Protein AF-A0A3M1YIK6-F1 (afdb_monomer)

Foldseek 3Di:
DDFPQPLEDDDDWDDDDDADPVWGKTFFDQCIADPVRFTQWAAWWADPPQRQIGGYHSGGDPDSPIGDQATAGDIWGADPVQRKIKGHHPVCVVPVLAATWMWMARRPQRKIKIFHWGDPVACQFQKDKTWTGIWIARSVVRWIKTKIWIAIADDDDLVLLVVVLVVLVVLCVDPVQDFAFADCPDSRLLNRCCNQPNDVVSVQQSVCCVVPVGGPDDDPSCQGQWTWSTWMWIQDSVQSKIKTDDWIQTQDGRRRGRRGTWDWMWIFGDDPQHIKIWIWTDSDPQWIKIWIGGQQEIEIDISDVVSQVCQVPQDPVSQWDDDDPPGGTHGYHYDDVVVVVVVVVVVVVVD

Secondary structure (DSSP, 8-state):
---S-TTS------------SSS--EEE-TT-B-TT-PBEEEEEEE-TTT--EEEEEEEE-SSTT--EEEE--EEEEEETTTTEEEEE-HHHHH-TTS-S-EEEEETTTTEEEEEEEE------TT-EEEEEEEEEEETTTTEEEEEEEEEEE----HHHHHHHHHHHHHHTTSTTSPPPBP-TT-HHHHHHHHHHH-HHHHHHHHHHHHHHSS-SS--TTT-SSEEEEEEEEEEETTTTEEEEEEEEEEEEETTEEEEEEEEEEEEEE--TT--EEEEEEESSSS-EEEEEEETTEEEEEES-HHHHHHHHHS-TTTTEE---TTSPPEEEEE--HHHHHHHHHHHHTT-

Solvent-accessible surface area (backbone atoms only — not comparable to full-atom values): 18948 Å² total; per-residue (Å²): 108,93,75,80,42,81,82,46,65,76,38,85,83,88,79,89,78,86,70,49,89,91,61,61,55,45,74,37,60,91,82,42,52,44,96,90,64,32,45,34,38,26,30,37,32,31,40,78,86,79,62,46,74,48,63,32,69,53,9,66,52,96,48,80,80,37,44,61,30,30,66,29,49,38,29,37,36,72,41,78,90,72,46,25,42,36,28,16,42,69,68,32,70,78,38,74,87,49,70,62,37,34,23,34,43,32,52,86,78,36,35,37,43,32,36,28,64,44,41,90,75,66,67,51,77,72,44,45,76,48,35,18,22,40,39,38,37,38,56,89,76,75,42,45,44,33,41,28,13,38,37,43,33,58,88,71,63,63,67,61,53,42,49,52,42,50,51,51,59,57,41,54,73,41,86,91,58,56,62,53,70,48,72,72,86,39,66,40,31,50,44,19,38,23,72,66,65,33,60,75,53,32,57,54,41,53,51,29,32,77,75,68,75,42,66,90,68,78,54,75,81,55,50,28,57,34,24,29,49,36,41,34,32,33,65,38,76,93,73,37,23,41,36,47,50,71,55,35,19,40,31,24,30,34,86,41,74,59,40,26,42,30,47,46,45,42,34,46,35,61,42,98,89,51,20,34,42,39,41,35,42,33,79,50,101,76,41,39,42,35,40,39,35,44,85,38,38,37,27,36,43,46,66,44,63,68,55,43,45,54,51,74,67,51,51,76,74,77,33,38,57,93,63,66,91,93,54,69,58,38,36,50,45,71,51,54,72,67,60,52,51,55,54,55,52,64,52,62,81,74,114

Radius of gyration: 21.75 Å; Cα contacts (8 Å, |Δi|>4): 788; chains: 1; bounding box: 56×43×64 Å

Sequence (351 aa):
IAHECDYVPKNWFSFKAEIDPEEIYIPIDSSLHTPDGYPLTAGMQMSIDSLQMYSTFISKNIRKTDPKIINANGFLYYDKKEKTYKISNLQKLTEITLPGNYVSLNTSNCSMFNEGKIEFGADLGQVKVIAAGDAYHYLQNDSNYFDLTMIIDFFFIEKALTDIAKYIEELEKDENTQLQPLNFDRKVYQIGLQEFVGKENTDKLISNLNLYGEFKKMPEELNKAFFLGDVKMRWDAKRQSFVSEGKIGLGNIYKKQVNKYIDGKIEIHKKRSGDILNIYLEIDQNTWYFFNYQRGIMQAISSVEDFNTAIKETKSDKRKLKVPRGQTPYQFMLSTSRKMKTFLRSFEDLE

pLDDT: mean 94.09, std 5.26, range [53.84, 98.88]

Nearest PDB structures (foldseek):
  6rtq-assembly1_A  TM=2.342E-01  e=9.592E+00  Hoeflea phototrophica DFL-43
  4z27-assembly1_B  TM=2.408E-01  e=9.081E+00  Hoeflea phototrophica DFL-43

Mean predicted aligned error: 4.39 Å

Structure (mmCIF, N/CA/C/O backbone):
data_AF-A0A3M1YIK6-F1
#
_entry.id   AF-A0A3M1YIK6-F1
#
loop_
_atom_site.group_PDB
_atom_site.id
_atom_site.type_symbol
_atom_site.label_atom_id
_atom_site.label_alt_id
_atom_site.label_comp_id
_atom_site.label_asym_id
_atom_site.label_entity_id
_atom_site.label_seq_id
_atom_site.pdbx_PDB_ins_code
_atom_site.Cartn_x
_atom_site.Cartn_y
_atom_site.Cartn_z
_atom_site.occupancy
_atom_site.B_iso_or_equiv
_atom_site.auth_seq_id
_atom_site.auth_comp_id
_atom_site.auth_asym_id
_atom_site.auth_atom_id
_atom_site.pdbx_PDB_model_num
ATOM 1 N N . ILE A 1 1 ? 12.945 -3.228 -28.260 1.00 73.12 1 ILE A N 1
ATOM 2 C CA . ILE A 1 1 ? 13.960 -4.134 -27.657 1.00 73.12 1 ILE A CA 1
ATOM 3 C C . ILE A 1 1 ? 13.713 -5.537 -28.195 1.00 73.12 1 ILE A C 1
ATOM 5 O O . ILE A 1 1 ? 12.551 -5.911 -28.309 1.00 73.12 1 ILE A O 1
ATOM 9 N N . ALA A 1 2 ? 14.756 -6.286 -28.556 1.00 75.00 2 ALA A N 1
ATOM 10 C CA . ALA A 1 2 ? 14.622 -7.695 -28.925 1.00 75.00 2 ALA A CA 1
ATOM 11 C C . ALA A 1 2 ? 14.921 -8.568 -27.695 1.00 75.00 2 ALA A C 1
ATOM 13 O O . ALA A 1 2 ? 16.016 -8.499 -27.153 1.00 75.00 2 ALA A O 1
ATOM 14 N N . HIS A 1 3 ? 13.942 -9.351 -27.247 1.00 79.94 3 HIS A N 1
ATOM 15 C CA . HIS A 1 3 ? 14.074 -10.322 -26.155 1.00 79.94 3 HIS A CA 1
ATOM 16 C C . HIS A 1 3 ? 13.290 -11.595 -26.493 1.00 79.94 3 HIS A C 1
ATOM 18 O O . HIS A 1 3 ? 12.405 -11.565 -27.352 1.00 79.94 3 HIS A O 1
ATOM 24 N N . GLU A 1 4 ? 13.580 -12.695 -25.802 1.00 81.38 4 GLU A N 1
ATOM 25 C CA . GLU A 1 4 ? 12.964 -14.013 -26.044 1.00 81.38 4 GLU A CA 1
ATOM 26 C C . GLU A 1 4 ? 11.652 -14.231 -25.271 1.00 81.38 4 GLU A C 1
ATOM 28 O O . GLU A 1 4 ? 10.955 -15.210 -25.491 1.00 81.38 4 GLU A O 1
ATOM 33 N N . CYS A 1 5 ? 11.261 -13.296 -24.399 1.00 82.06 5 CYS A N 1
ATOM 34 C CA . CYS A 1 5 ? 9.987 -13.393 -23.685 1.00 82.06 5 CYS A CA 1
ATOM 35 C C . CYS A 1 5 ? 8.783 -13.073 -24.575 1.00 82.06 5 CYS A C 1
ATOM 37 O O . CYS A 1 5 ? 8.511 -11.906 -24.845 1.00 82.06 5 CYS A O 1
ATOM 39 N N . ASP A 1 6 ? 8.038 -14.097 -24.987 1.00 83.25 6 ASP A N 1
ATOM 40 C CA . ASP A 1 6 ? 6.871 -13.953 -25.871 1.00 83.25 6 ASP A CA 1
ATOM 41 C C . ASP A 1 6 ? 5.642 -13.326 -25.191 1.00 83.25 6 ASP A C 1
ATOM 43 O O . ASP A 1 6 ? 4.758 -12.797 -25.862 1.00 83.25 6 ASP A O 1
ATOM 47 N N . TYR A 1 7 ? 5.611 -13.319 -23.857 1.00 83.31 7 TYR A N 1
ATOM 48 C CA . TYR A 1 7 ? 4.512 -12.759 -23.063 1.00 83.31 7 TYR A CA 1
ATOM 49 C C . TYR A 1 7 ? 4.530 -11.226 -22.956 1.00 83.31 7 TYR A C 1
ATOM 51 O O . TYR A 1 7 ? 3.529 -10.635 -22.557 1.00 83.31 7 TYR A O 1
ATOM 59 N N . VAL A 1 8 ? 5.643 -10.566 -23.305 1.00 81.69 8 VAL A N 1
ATOM 60 C CA . VAL A 1 8 ? 5.721 -9.097 -23.342 1.00 81.69 8 VAL A CA 1
ATOM 61 C C . VAL A 1 8 ? 5.685 -8.638 -24.800 1.00 81.69 8 VAL A C 1
ATOM 63 O O . VAL A 1 8 ? 6.582 -8.996 -25.571 1.00 81.69 8 VAL A O 1
ATOM 66 N N . PRO A 1 9 ? 4.683 -7.837 -25.211 1.00 84.56 9 PRO A N 1
ATOM 67 C CA . PRO A 1 9 ? 4.627 -7.317 -26.568 1.00 84.56 9 PRO A CA 1
ATOM 68 C C . PRO A 1 9 ? 5.869 -6.488 -26.900 1.00 84.56 9 PRO A C 1
ATOM 70 O O . PRO A 1 9 ? 6.345 -5.702 -26.087 1.00 84.56 9 PRO A O 1
ATOM 73 N N . LYS A 1 10 ? 6.372 -6.617 -28.128 1.00 87.31 10 LYS A N 1
ATOM 74 C CA . LYS A 1 10 ? 7.542 -5.867 -28.598 1.00 87.31 10 LYS A CA 1
ATOM 75 C C . LYS A 1 10 ? 7.063 -4.668 -29.407 1.00 87.31 10 LYS A C 1
ATOM 77 O O . LYS A 1 10 ? 6.342 -4.828 -30.392 1.00 87.31 10 LYS A O 1
ATOM 82 N N . ASN A 1 11 ? 7.478 -3.468 -29.016 1.00 87.81 11 ASN A N 1
ATOM 83 C CA . ASN A 1 11 ? 7.205 -2.239 -29.756 1.00 87.81 11 ASN A CA 1
ATOM 84 C C . ASN A 1 11 ? 8.510 -1.536 -30.155 1.00 87.81 11 ASN A C 1
ATOM 86 O O . ASN A 1 11 ? 9.530 -1.611 -29.463 1.00 87.81 11 ASN A O 1
ATOM 90 N N . TRP A 1 12 ? 8.460 -0.852 -31.297 1.00 85.19 12 TRP A N 1
ATOM 91 C CA . TRP A 1 12 ? 9.491 0.088 -31.721 1.00 85.19 12 TRP A CA 1
ATOM 92 C C . TRP A 1 12 ? 9.200 1.465 -31.128 1.00 85.19 12 TRP A C 1
ATOM 94 O O . TRP A 1 12 ? 8.043 1.882 -31.063 1.00 85.19 12 TRP A O 1
ATOM 104 N N . PHE A 1 13 ? 10.254 2.165 -30.726 1.00 87.62 13 PHE A N 1
ATOM 105 C CA . PHE A 1 13 ? 10.208 3.561 -30.307 1.00 87.62 13 PHE A CA 1
ATOM 106 C C . PHE A 1 13 ? 11.441 4.286 -30.849 1.00 87.62 13 PHE A C 1
ATOM 108 O O . PHE A 1 13 ? 12.456 3.656 -31.153 1.00 87.62 13 PHE A O 1
ATOM 115 N N . SER A 1 14 ? 11.341 5.603 -30.984 1.00 85.00 14 SER A N 1
ATOM 116 C CA . SER A 1 14 ? 12.439 6.474 -31.399 1.00 85.00 14 SER A CA 1
ATOM 117 C C . SER A 1 14 ? 12.892 7.333 -30.229 1.00 85.00 14 SER A C 1
ATOM 119 O O . SER A 1 14 ? 12.056 7.832 -29.480 1.00 85.00 14 SER A O 1
ATOM 121 N N . PHE A 1 15 ? 14.193 7.565 -30.118 1.00 88.50 15 PHE A N 1
ATOM 122 C CA . PHE A 1 15 ? 14.774 8.497 -29.158 1.00 88.50 15 PHE A CA 1
ATOM 123 C C . PHE A 1 15 ? 15.921 9.269 -29.822 1.00 88.50 15 PHE A C 1
ATOM 125 O O . PHE A 1 15 ? 16.435 8.858 -30.864 1.00 88.50 15 PHE A O 1
ATOM 132 N N . LYS A 1 16 ? 16.324 10.390 -29.220 1.00 88.12 16 LYS A N 1
ATOM 133 C CA . LYS A 1 16 ? 17.506 11.156 -29.627 1.00 88.12 16 LYS A CA 1
ATOM 134 C C . LYS A 1 16 ? 18.361 11.426 -28.396 1.00 88.12 16 LYS A C 1
ATOM 136 O O . LYS A 1 16 ? 17.949 12.183 -27.525 1.00 88.12 16 LYS A O 1
ATOM 141 N N . ALA A 1 17 ? 19.535 10.810 -28.344 1.00 89.50 17 ALA A N 1
ATOM 142 C CA . ALA A 1 17 ? 20.526 11.026 -27.300 1.00 89.50 17 ALA A CA 1
ATOM 143 C C . ALA A 1 17 ? 21.925 10.698 -27.820 1.00 89.50 17 ALA A C 1
ATOM 145 O O . ALA A 1 17 ? 22.072 9.951 -28.789 1.00 89.50 17 ALA A O 1
ATOM 146 N N . GLU A 1 18 ? 22.930 11.264 -27.166 1.00 89.56 18 GLU A N 1
ATOM 147 C CA . GLU A 1 18 ? 24.306 10.796 -27.279 1.00 89.56 18 GLU A CA 1
ATOM 148 C C . GLU A 1 18 ? 24.439 9.486 -26.493 1.00 89.56 18 GLU A C 1
ATOM 150 O O . GLU A 1 18 ? 23.903 9.375 -25.390 1.00 89.56 18 GLU A O 1
ATOM 155 N N . ILE A 1 19 ? 25.081 8.481 -27.091 1.00 90.12 19 ILE A N 1
ATOM 156 C CA . ILE A 1 19 ? 25.236 7.151 -26.498 1.00 90.12 19 ILE A CA 1
ATOM 157 C C . ILE A 1 19 ? 26.717 6.884 -26.293 1.00 90.12 19 ILE A C 1
ATOM 159 O O . ILE A 1 19 ? 27.482 6.873 -27.258 1.00 90.12 19 ILE A O 1
ATOM 163 N N . ASP A 1 20 ? 27.084 6.618 -25.043 1.00 90.31 20 ASP A N 1
ATOM 164 C CA . ASP A 1 20 ? 28.372 6.033 -24.708 1.00 90.31 20 ASP A CA 1
ATOM 165 C C . ASP A 1 20 ? 28.362 4.543 -25.114 1.00 90.31 20 ASP A C 1
ATOM 167 O O . ASP A 1 20 ? 27.497 3.783 -24.662 1.00 90.31 20 ASP A O 1
ATOM 171 N N . PRO A 1 21 ? 29.259 4.099 -26.011 1.00 88.00 21 PRO A N 1
ATOM 172 C CA . PRO A 1 21 ? 29.325 2.702 -26.425 1.00 88.00 21 PRO A CA 1
ATOM 173 C C . PRO A 1 21 ? 29.824 1.754 -25.321 1.00 88.00 21 PRO A C 1
ATOM 175 O O . PRO A 1 21 ? 29.560 0.552 -25.413 1.00 88.00 21 PRO A O 1
ATOM 178 N N . GLU A 1 22 ? 30.533 2.253 -24.304 1.00 87.38 22 GLU A N 1
ATOM 179 C CA . GLU A 1 22 ? 30.979 1.456 -23.155 1.00 87.38 22 GLU A CA 1
ATOM 180 C C . GLU A 1 22 ? 29.836 1.259 -22.150 1.00 87.38 22 GLU A C 1
ATOM 182 O O . GLU A 1 22 ? 29.635 0.146 -21.650 1.00 87.38 22 GLU A O 1
ATOM 187 N N . GLU A 1 23 ? 29.018 2.297 -21.950 1.00 86.94 23 GLU A N 1
ATOM 188 C CA . GLU A 1 23 ? 27.849 2.285 -21.067 1.00 86.94 23 GLU A CA 1
ATOM 189 C C . GLU A 1 23 ? 26.570 2.782 -21.762 1.00 86.94 23 GLU A C 1
ATOM 191 O O . GLU A 1 23 ? 26.190 3.953 -21.722 1.00 86.94 23 GLU A O 1
ATOM 196 N N . ILE A 1 24 ? 25.843 1.849 -22.382 1.00 90.81 24 ILE A N 1
ATOM 197 C CA . ILE A 1 24 ? 24.636 2.175 -23.148 1.00 90.81 24 ILE A CA 1
ATOM 198 C C . ILE A 1 24 ? 23.446 2.429 -22.210 1.00 90.81 24 ILE A C 1
ATOM 200 O O . ILE A 1 24 ? 22.829 1.487 -21.702 1.00 90.81 24 ILE A O 1
ATOM 204 N N . TYR A 1 25 ? 23.067 3.701 -22.079 1.00 93.25 25 TYR A N 1
ATOM 205 C CA . TYR A 1 25 ? 21.820 4.148 -21.456 1.00 93.25 25 TYR A CA 1
ATOM 206 C C . TYR A 1 25 ? 20.903 4.801 -22.491 1.00 93.25 25 TYR A C 1
ATOM 208 O O . TYR A 1 25 ? 21.243 5.817 -23.094 1.00 93.25 25 TYR A O 1
ATOM 216 N N . ILE A 1 26 ? 19.710 4.241 -22.686 1.00 93.81 26 ILE A N 1
ATOM 217 C CA . ILE A 1 26 ? 18.730 4.773 -23.642 1.00 93.81 26 ILE A CA 1
ATOM 218 C C . ILE A 1 26 ? 17.645 5.530 -22.872 1.00 93.81 26 ILE A C 1
ATOM 220 O O . ILE A 1 26 ? 16.990 4.915 -22.033 1.00 93.81 26 ILE A O 1
ATOM 224 N N . PRO A 1 27 ? 17.404 6.828 -23.124 1.00 93.25 27 PRO A N 1
ATOM 225 C CA . PRO A 1 27 ? 16.381 7.570 -22.397 1.00 93.25 27 PRO A CA 1
ATOM 226 C C . PRO A 1 27 ? 14.974 7.060 -22.730 1.00 93.25 27 PRO A C 1
ATOM 228 O O . PRO A 1 27 ? 14.618 6.878 -23.895 1.00 93.25 27 PRO A O 1
ATOM 231 N N . ILE A 1 28 ? 14.176 6.865 -21.684 1.00 92.94 28 ILE A N 1
ATOM 232 C CA . ILE A 1 28 ? 12.781 6.431 -21.708 1.00 92.94 28 ILE A CA 1
ATOM 233 C C . ILE A 1 28 ? 11.953 7.495 -20.993 1.00 92.94 28 ILE A C 1
ATOM 235 O O . ILE A 1 28 ? 11.956 7.576 -19.763 1.00 92.94 28 ILE A O 1
ATOM 239 N N . ASP A 1 29 ? 11.247 8.322 -21.757 1.00 86.62 29 ASP A N 1
ATOM 240 C CA . ASP A 1 29 ? 10.375 9.360 -21.211 1.00 86.62 29 ASP A CA 1
ATOM 241 C C . ASP A 1 29 ? 8.899 8.927 -21.171 1.00 86.62 29 ASP A C 1
ATOM 243 O O . ASP A 1 29 ? 8.479 7.951 -21.794 1.00 86.62 29 ASP A O 1
ATOM 247 N N . SER A 1 30 ? 8.088 9.670 -20.415 1.00 84.44 30 SER A N 1
ATOM 248 C CA . SER A 1 30 ? 6.650 9.407 -20.267 1.00 84.44 30 SER A CA 1
ATOM 249 C C . SER A 1 30 ? 5.806 9.834 -21.476 1.00 84.44 30 SER A C 1
ATOM 251 O O . SER A 1 30 ? 4.604 9.560 -21.505 1.00 84.44 30 SER A O 1
ATOM 253 N N . SER A 1 31 ? 6.408 10.516 -22.454 1.00 86.25 31 SER A N 1
ATOM 254 C CA . SER A 1 31 ? 5.781 10.976 -23.694 1.00 86.25 31 SER A CA 1
ATOM 255 C C . SER A 1 31 ? 5.928 9.979 -24.846 1.00 86.25 31 SER A C 1
ATOM 257 O O . SER A 1 31 ? 5.399 10.222 -25.932 1.00 86.25 31 SER A O 1
ATOM 259 N N . LEU A 1 32 ? 6.570 8.829 -24.622 1.00 89.00 32 LEU A N 1
ATOM 260 C CA . LEU A 1 32 ? 6.674 7.768 -25.616 1.00 89.00 32 LEU A CA 1
ATOM 261 C C . LEU A 1 32 ? 5.300 7.172 -25.948 1.00 89.00 32 LEU A C 1
ATOM 263 O O . LEU A 1 32 ? 4.605 6.612 -25.097 1.00 89.00 32 LEU A O 1
ATOM 267 N N . HIS A 1 33 ? 4.927 7.259 -27.225 1.00 90.50 33 HIS A N 1
ATOM 268 C CA . HIS A 1 33 ? 3.689 6.704 -27.759 1.00 90.50 33 HIS A CA 1
ATOM 269 C C . HIS A 1 33 ? 3.945 5.969 -29.078 1.00 90.50 33 HIS A C 1
ATOM 271 O O . HIS A 1 33 ? 4.857 6.287 -29.838 1.00 90.50 33 HIS A O 1
ATOM 277 N N . THR A 1 34 ? 3.094 4.990 -29.365 1.00 87.62 34 THR A N 1
ATOM 278 C CA . THR A 1 34 ? 2.948 4.412 -30.710 1.00 87.62 34 THR A CA 1
ATOM 279 C C . THR A 1 34 ? 2.391 5.451 -31.700 1.00 87.62 34 THR A C 1
ATOM 281 O O . THR A 1 34 ? 1.778 6.427 -31.258 1.00 87.62 34 THR A O 1
ATOM 284 N N . PRO A 1 35 ? 2.503 5.230 -33.028 1.00 86.88 35 PRO A N 1
ATOM 285 C CA . PRO A 1 35 ? 1.891 6.107 -34.037 1.00 86.88 35 PRO A CA 1
ATOM 286 C C . PRO A 1 35 ? 0.380 6.320 -33.849 1.00 86.88 35 PRO A C 1
ATOM 288 O O . PRO A 1 35 ? -0.122 7.416 -34.075 1.00 86.88 35 PRO A O 1
ATOM 291 N N . ASP A 1 36 ? -0.333 5.310 -33.340 1.00 87.50 36 ASP A N 1
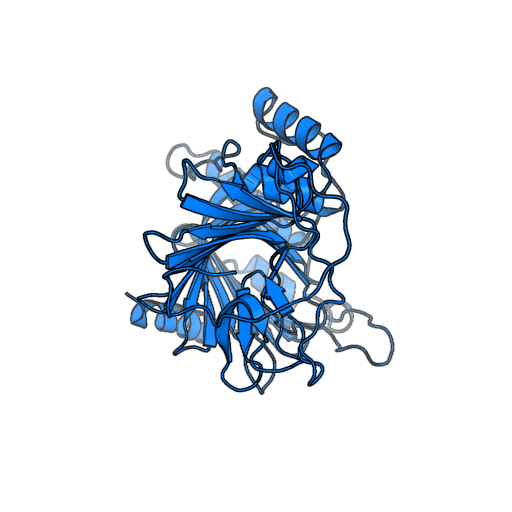ATOM 292 C CA . ASP A 1 36 ? -1.774 5.375 -33.043 1.00 87.50 36 ASP A CA 1
ATOM 293 C C . ASP A 1 36 ? -2.087 6.082 -31.702 1.00 87.50 36 ASP A C 1
ATOM 295 O O . ASP A 1 36 ? -3.225 6.107 -31.210 1.00 87.50 36 ASP A O 1
ATOM 299 N N . GLY A 1 37 ? -1.064 6.646 -31.056 1.00 88.44 37 GLY A N 1
ATOM 300 C CA . GLY A 1 37 ? -1.163 7.411 -29.819 1.00 88.44 37 GLY A CA 1
ATOM 301 C C . GLY A 1 37 ? -1.429 6.566 -28.573 1.00 88.44 37 GLY A C 1
ATOM 302 O O . GLY A 1 37 ? -2.017 7.076 -27.621 1.00 88.44 37 GLY A O 1
ATOM 303 N N . TYR A 1 38 ? -1.084 5.274 -28.569 1.00 91.44 38 TYR A N 1
ATOM 304 C CA . TYR A 1 38 ? -1.055 4.472 -27.336 1.00 91.44 38 TYR A CA 1
ATOM 305 C C . TYR A 1 38 ? 0.245 4.711 -26.572 1.00 91.44 38 TYR A C 1
ATOM 307 O O . TYR A 1 38 ? 1.295 4.663 -27.214 1.00 91.44 38 TYR A O 1
ATOM 315 N N . PRO A 1 39 ? 0.198 4.904 -25.242 1.00 92.50 39 PRO A N 1
ATOM 316 C CA . PRO A 1 39 ? 1.400 5.086 -24.440 1.00 92.50 39 PRO A CA 1
ATOM 317 C C . PRO A 1 39 ? 2.246 3.812 -24.443 1.00 92.50 39 PRO A C 1
ATOM 319 O O . PRO A 1 39 ? 1.711 2.702 -24.346 1.00 92.50 39 PRO A O 1
ATOM 322 N N . LEU A 1 40 ? 3.561 3.989 -24.545 1.00 93.69 40 LEU A N 1
ATOM 323 C CA . LEU A 1 40 ? 4.553 2.951 -24.296 1.00 93.69 40 LEU A CA 1
ATOM 324 C C . LEU A 1 40 ? 4.993 3.071 -22.841 1.00 93.69 40 LEU A C 1
ATOM 326 O O . LEU A 1 40 ? 5.492 4.111 -22.421 1.00 93.69 40 LEU A O 1
ATOM 330 N N . THR A 1 41 ? 4.765 2.022 -22.063 1.00 95.25 41 THR A N 1
ATOM 331 C CA . THR A 1 41 ? 5.015 2.029 -20.618 1.00 95.25 41 THR A CA 1
ATOM 332 C C . THR A 1 41 ? 5.976 0.916 -20.234 1.00 95.25 41 THR A C 1
ATOM 334 O O . THR A 1 41 ? 6.227 0.000 -21.021 1.00 95.25 41 THR A O 1
ATOM 337 N N . ALA A 1 42 ? 6.534 1.004 -19.030 1.00 95.88 42 ALA A N 1
ATOM 338 C CA . ALA A 1 42 ? 7.345 -0.049 -18.444 1.00 95.88 42 ALA A CA 1
ATOM 339 C C . ALA A 1 42 ? 6.906 -0.266 -16.999 1.00 95.88 42 ALA A C 1
ATOM 341 O O . ALA A 1 42 ? 7.104 0.609 -16.155 1.00 95.88 42 ALA A O 1
ATOM 342 N N . GLY A 1 43 ? 6.297 -1.417 -16.726 1.00 96.00 43 GLY A N 1
ATOM 343 C CA . GL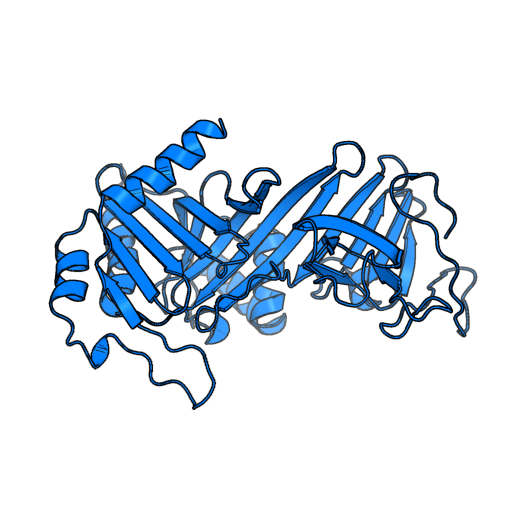Y A 1 43 ? 5.907 -1.825 -15.384 1.00 96.00 43 GLY A CA 1
ATOM 344 C C . GLY A 1 43 ? 4.720 -2.781 -15.364 1.00 96.00 43 GLY A C 1
ATOM 345 O O . GLY A 1 43 ? 4.585 -3.632 -16.245 1.00 96.00 43 GLY A O 1
ATOM 346 N N . MET A 1 44 ? 3.841 -2.610 -14.379 1.00 96.25 44 MET A N 1
ATOM 347 C CA . MET A 1 44 ? 2.597 -3.367 -14.237 1.00 96.25 44 MET A CA 1
ATOM 348 C C . MET A 1 44 ? 1.387 -2.443 -14.395 1.00 96.25 44 MET A C 1
ATOM 350 O O . MET A 1 44 ? 1.338 -1.333 -13.858 1.00 96.25 44 MET A O 1
ATOM 354 N N . GLN A 1 45 ? 0.398 -2.902 -15.148 1.00 95.62 45 GLN A N 1
ATOM 355 C CA . GLN A 1 45 ? -0.824 -2.180 -15.468 1.00 95.62 45 GLN A CA 1
ATOM 356 C C . GLN A 1 45 ? -2.030 -3.075 -15.218 1.00 95.62 45 GLN A C 1
ATOM 358 O O . GLN A 1 45 ? -1.917 -4.289 -15.055 1.00 95.62 45 GLN A O 1
ATOM 363 N N . MET A 1 46 ? -3.204 -2.458 -15.204 1.00 94.62 46 MET A N 1
ATOM 364 C CA . MET A 1 46 ? -4.467 -3.163 -15.072 1.00 94.62 46 MET A CA 1
ATOM 365 C C . MET A 1 46 ? -5.402 -2.750 -16.193 1.00 94.62 46 MET A C 1
ATOM 367 O O . MET A 1 46 ? -5.623 -1.562 -16.410 1.00 94.62 46 MET A O 1
ATOM 371 N N . SER A 1 47 ? -5.982 -3.724 -16.886 1.00 93.62 47 SER A N 1
ATOM 372 C CA . SER A 1 47 ? -7.010 -3.443 -17.879 1.00 93.62 47 SER A CA 1
ATOM 373 C C . SER A 1 47 ? -8.254 -2.887 -17.194 1.00 93.62 47 SER A C 1
ATOM 375 O O . SER A 1 47 ? -8.804 -3.519 -16.293 1.00 93.62 47 SER A O 1
ATOM 377 N N . ILE A 1 48 ? -8.737 -1.728 -17.638 1.00 89.12 48 ILE A N 1
ATOM 378 C CA . ILE A 1 48 ? -9.954 -1.129 -17.071 1.00 89.12 48 ILE A CA 1
ATOM 379 C C . ILE A 1 48 ? -11.223 -1.944 -17.385 1.00 89.12 48 ILE A C 1
ATOM 381 O O . ILE A 1 48 ? -12.177 -1.929 -16.608 1.00 89.12 48 ILE A O 1
ATOM 385 N N . ASP A 1 49 ? -11.224 -2.679 -18.501 1.00 86.12 49 ASP A N 1
ATOM 386 C CA . ASP A 1 49 ? -12.383 -3.437 -18.981 1.00 86.12 49 ASP A CA 1
ATOM 387 C C . ASP A 1 49 ? -12.488 -4.808 -18.292 1.00 86.12 49 ASP A C 1
ATOM 389 O O . ASP A 1 49 ? -13.551 -5.169 -17.774 1.00 86.12 49 ASP A O 1
ATOM 393 N N . SER A 1 50 ? -11.387 -5.574 -18.296 1.00 89.19 50 SER A N 1
ATOM 394 C CA . SER A 1 50 ? -11.345 -6.952 -17.786 1.00 89.19 50 SER A CA 1
ATOM 395 C C . SER A 1 50 ? -10.855 -7.067 -16.343 1.00 89.19 50 SER A C 1
ATOM 397 O O . SER A 1 50 ? -11.014 -8.127 -15.742 1.00 89.19 50 SER A O 1
ATOM 399 N N . LEU A 1 51 ? -10.262 -6.003 -15.785 1.00 90.75 51 LEU A N 1
ATOM 400 C CA . LEU A 1 51 ? -9.531 -6.024 -14.511 1.00 90.75 51 LEU A CA 1
ATOM 401 C C . LEU A 1 51 ? -8.383 -7.048 -14.488 1.00 90.75 51 LEU A C 1
ATOM 403 O O . LEU A 1 51 ? -7.915 -7.436 -13.424 1.00 90.75 51 LEU A O 1
ATOM 407 N N . GLN A 1 52 ? -7.900 -7.480 -15.654 1.00 91.50 52 GLN A N 1
ATOM 408 C CA . GLN A 1 52 ? -6.711 -8.319 -15.747 1.00 91.50 52 GLN A CA 1
ATOM 409 C C . GLN A 1 52 ? -5.461 -7.462 -15.541 1.00 91.50 52 GLN A C 1
ATOM 411 O O . GLN A 1 52 ? -5.335 -6.391 -16.145 1.00 91.50 52 GLN A O 1
ATOM 416 N N . MET A 1 53 ? -4.538 -7.934 -14.705 1.00 93.12 53 MET A N 1
ATOM 417 C CA . MET A 1 53 ? -3.219 -7.321 -14.597 1.00 93.12 53 MET A CA 1
ATOM 418 C C . MET A 1 53 ? -2.331 -7.813 -15.729 1.00 93.12 53 MET A C 1
ATOM 420 O O . MET A 1 53 ? -2.407 -8.965 -16.138 1.00 93.12 53 MET A O 1
ATOM 424 N N . TYR A 1 54 ? -1.518 -6.920 -16.267 1.00 93.94 54 TYR A N 1
ATOM 425 C CA . TYR A 1 54 ? -0.564 -7.249 -17.312 1.00 93.94 54 TYR A CA 1
ATOM 426 C C . TYR A 1 54 ? 0.688 -6.399 -17.133 1.00 93.94 54 TYR A C 1
ATOM 428 O O . TYR A 1 54 ? 0.685 -5.409 -16.400 1.00 93.94 54 TYR A O 1
ATOM 436 N N . SER A 1 55 ? 1.773 -6.793 -17.790 1.00 94.69 55 SER A N 1
ATOM 437 C CA . SER A 1 55 ? 3.017 -6.031 -17.764 1.00 94.69 55 SER A CA 1
ATOM 438 C C . SER A 1 55 ? 3.367 -5.472 -19.124 1.00 94.69 55 SER A C 1
ATOM 440 O O . SER A 1 55 ? 3.069 -6.058 -20.167 1.00 94.69 55 SER A O 1
ATOM 442 N N . THR A 1 56 ? 4.073 -4.354 -19.089 1.00 94.44 56 THR A N 1
ATOM 443 C CA . THR A 1 56 ? 4.687 -3.729 -20.250 1.00 94.44 56 THR A CA 1
ATOM 444 C C . THR A 1 56 ? 6.166 -3.500 -19.999 1.00 94.44 56 THR A C 1
ATOM 446 O O . THR A 1 56 ? 6.602 -3.290 -18.866 1.00 94.44 56 THR A O 1
ATOM 449 N N . PHE A 1 57 ? 6.956 -3.525 -21.069 1.00 94.56 57 PHE A N 1
ATOM 450 C CA . PHE A 1 57 ? 8.369 -3.165 -21.019 1.00 94.56 57 PHE A CA 1
ATOM 451 C C . PHE A 1 57 ? 8.741 -2.387 -22.283 1.00 94.56 57 PHE A C 1
ATOM 453 O O . PHE A 1 57 ? 9.214 -2.940 -23.275 1.00 94.56 57 PHE A O 1
ATOM 460 N N . ILE A 1 58 ? 8.439 -1.087 -22.262 1.00 94.00 58 ILE A N 1
ATOM 461 C CA . ILE A 1 58 ? 8.410 -0.198 -23.436 1.00 94.00 58 ILE A CA 1
ATOM 462 C C . ILE A 1 58 ? 7.480 -0.781 -24.508 1.00 94.00 58 ILE A C 1
ATOM 464 O O . ILE A 1 58 ? 7.798 -0.894 -25.692 1.00 94.00 58 ILE A O 1
ATOM 468 N N . SER A 1 59 ? 6.298 -1.192 -24.059 1.00 93.25 59 SER A N 1
ATOM 469 C CA . SER A 1 59 ? 5.275 -1.800 -24.898 1.00 93.25 59 SER A CA 1
ATOM 470 C C . SER A 1 59 ? 3.932 -1.123 -24.684 1.00 93.25 59 SER A C 1
ATOM 472 O O . SER A 1 59 ? 3.706 -0.456 -23.671 1.00 93.25 59 SER A O 1
ATOM 474 N N . LYS A 1 60 ? 3.052 -1.229 -25.683 1.00 92.62 60 LYS A N 1
ATOM 475 C CA . LYS A 1 60 ? 1.771 -0.519 -25.656 1.00 92.62 60 LYS A CA 1
ATOM 476 C C . LYS A 1 60 ? 0.875 -1.037 -24.530 1.00 92.62 60 LYS A C 1
ATOM 478 O O . LYS A 1 60 ? 0.776 -2.245 -24.318 1.00 92.62 60 LYS A O 1
ATOM 483 N N . ASN A 1 61 ? 0.153 -0.128 -23.883 1.00 92.75 61 ASN A N 1
ATOM 484 C CA . ASN A 1 61 ? -0.978 -0.510 -23.036 1.00 92.75 61 ASN A CA 1
ATOM 485 C C . ASN A 1 61 ? -2.107 -1.145 -23.871 1.00 92.75 61 ASN A C 1
ATOM 487 O O . ASN A 1 61 ? -2.237 -0.856 -25.066 1.00 92.75 61 ASN A O 1
ATOM 491 N N . ILE A 1 62 ? -2.971 -1.947 -23.235 1.00 93.38 62 ILE A N 1
ATOM 492 C CA . ILE A 1 62 ? -4.177 -2.493 -23.884 1.00 93.38 62 ILE A CA 1
ATOM 493 C C . ILE A 1 62 ? -5.149 -1.348 -24.215 1.00 93.38 62 ILE A C 1
ATOM 495 O O . ILE A 1 62 ? -5.683 -1.277 -25.327 1.00 93.38 62 ILE A O 1
ATOM 499 N N . ARG A 1 63 ? -5.324 -0.396 -23.291 1.00 92.88 63 ARG A N 1
ATOM 500 C CA . ARG A 1 63 ? -6.039 0.874 -23.477 1.00 92.88 63 ARG A CA 1
ATOM 501 C C . ARG A 1 63 ? -5.173 2.061 -23.073 1.00 92.88 63 ARG A C 1
ATOM 503 O O . ARG A 1 63 ? -4.323 1.987 -22.192 1.00 92.88 63 ARG A O 1
ATOM 510 N N . LYS A 1 64 ? -5.464 3.221 -23.665 1.00 92.25 64 LYS A N 1
ATOM 511 C CA . LYS A 1 64 ? -4.801 4.492 -23.321 1.00 92.25 64 LYS A CA 1
ATOM 512 C C . LYS A 1 64 ? -5.042 4.916 -21.866 1.00 92.25 64 LYS A C 1
ATOM 514 O O . LYS A 1 64 ? -4.218 5.618 -21.296 1.00 92.25 64 LYS A O 1
ATOM 519 N N . THR A 1 65 ? -6.165 4.487 -21.294 1.00 91.94 65 THR A N 1
ATOM 520 C CA . THR A 1 65 ? -6.651 4.862 -19.959 1.00 91.94 65 THR A CA 1
ATOM 521 C C . THR A 1 65 ? -6.453 3.772 -18.910 1.00 91.94 65 THR A C 1
ATOM 523 O O . THR A 1 65 ? -6.979 3.908 -17.810 1.00 91.94 65 THR A O 1
ATOM 526 N N . ASP A 1 66 ? -5.756 2.682 -19.242 1.00 93.94 66 ASP A N 1
ATOM 527 C CA . ASP A 1 66 ? -5.504 1.612 -18.278 1.00 93.94 66 ASP A CA 1
ATOM 528 C C . ASP A 1 66 ? -4.694 2.151 -17.087 1.00 93.94 66 ASP A C 1
ATOM 530 O O . ASP A 1 66 ? -3.645 2.780 -17.300 1.00 93.94 66 ASP A O 1
ATOM 534 N N . PRO A 1 67 ? -5.161 1.930 -15.841 1.00 93.69 67 PRO A N 1
ATOM 535 C CA . PRO A 1 67 ? -4.413 2.293 -14.649 1.00 93.69 67 PRO A CA 1
ATOM 536 C C . PRO A 1 67 ? -3.013 1.679 -14.642 1.00 93.69 67 PRO A C 1
ATOM 538 O O . PRO A 1 67 ? -2.822 0.496 -14.940 1.00 93.69 67 PRO A O 1
ATOM 541 N N . LYS A 1 68 ? -2.029 2.494 -14.262 1.00 95.25 68 LYS A N 1
ATOM 542 C CA . LYS A 1 68 ? -0.646 2.063 -14.057 1.00 95.25 68 LYS A CA 1
ATOM 543 C C . LYS A 1 68 ? -0.508 1.681 -12.589 1.00 95.25 68 LYS A C 1
ATOM 545 O O . LYS A 1 68 ? -0.587 2.559 -11.742 1.00 95.25 68 LYS A O 1
ATOM 550 N N . ILE A 1 69 ? -0.324 0.395 -12.304 1.00 96.69 69 ILE A N 1
ATOM 551 C CA . ILE A 1 69 ? -0.129 -0.079 -10.928 1.00 96.69 69 ILE A CA 1
ATOM 552 C C . ILE A 1 69 ? 1.236 0.368 -10.417 1.00 96.69 69 ILE A C 1
ATOM 554 O O . ILE A 1 69 ? 1.365 0.878 -9.310 1.00 96.69 69 ILE A O 1
ATOM 558 N N . ILE A 1 70 ? 2.246 0.228 -11.272 1.00 97.00 70 ILE A N 1
ATOM 559 C CA . ILE A 1 70 ? 3.581 0.782 -11.083 1.00 97.00 70 ILE A CA 1
ATOM 560 C C . ILE A 1 70 ? 4.210 1.006 -12.458 1.00 97.00 70 ILE A C 1
ATOM 562 O O . ILE A 1 70 ? 4.006 0.217 -13.383 1.00 97.00 70 ILE A O 1
ATOM 566 N N . ASN A 1 71 ? 4.940 2.110 -12.623 1.00 95.88 71 ASN A N 1
ATOM 567 C CA . ASN A 1 71 ? 5.598 2.445 -13.885 1.00 95.88 71 ASN A CA 1
ATOM 568 C C . ASN A 1 71 ? 6.924 3.168 -13.646 1.00 95.88 71 ASN A C 1
ATOM 570 O O . ASN A 1 71 ? 6.950 4.169 -12.928 1.00 95.88 71 ASN A O 1
ATOM 574 N N . ALA A 1 72 ? 7.988 2.735 -14.319 1.00 96.38 72 ALA A N 1
ATOM 575 C CA . ALA A 1 72 ? 9.277 3.421 -14.320 1.00 96.38 72 ALA A CA 1
ATOM 576 C C . ALA A 1 72 ? 9.520 4.176 -15.634 1.00 96.38 72 ALA A C 1
ATOM 578 O O . ALA A 1 72 ? 9.086 3.757 -16.703 1.00 96.38 72 ALA A O 1
ATOM 579 N N . ASN A 1 73 ? 10.235 5.295 -15.524 1.00 95.56 73 ASN A N 1
ATOM 580 C CA . ASN A 1 73 ? 10.782 6.083 -16.630 1.00 95.56 73 ASN A CA 1
ATOM 581 C C . ASN A 1 73 ? 12.226 6.473 -16.256 1.00 95.56 73 ASN A C 1
ATOM 583 O O . ASN A 1 73 ? 12.625 6.322 -15.100 1.00 95.56 73 ASN A O 1
ATOM 587 N N . GLY A 1 74 ? 12.991 7.018 -17.198 1.00 95.62 74 GLY A N 1
ATOM 588 C CA . GLY A 1 74 ? 14.371 7.449 -16.985 1.00 95.62 74 GLY A CA 1
ATOM 589 C C . GLY A 1 74 ? 15.267 6.898 -18.077 1.00 95.62 74 GLY A C 1
ATOM 590 O O . GLY A 1 74 ? 15.247 7.403 -19.192 1.00 95.62 74 GLY A O 1
ATOM 591 N N . PHE A 1 75 ? 16.032 5.860 -17.769 1.00 96.00 75 PHE A N 1
ATOM 592 C CA . PHE A 1 75 ? 16.979 5.243 -18.685 1.00 96.00 75 PHE A CA 1
ATOM 593 C C . PHE A 1 75 ? 16.794 3.734 -18.704 1.00 96.00 75 PHE A C 1
ATOM 595 O O . PHE A 1 75 ? 16.639 3.102 -17.663 1.00 96.00 75 PHE A O 1
ATOM 602 N N . LEU A 1 76 ? 16.823 3.169 -19.903 1.00 95.50 76 LEU A N 1
ATOM 603 C CA . LEU A 1 76 ? 16.941 1.749 -20.157 1.00 95.50 76 LEU A CA 1
ATOM 604 C C . LEU A 1 76 ? 18.419 1.367 -20.147 1.00 95.50 76 LEU A C 1
ATOM 606 O O . LEU A 1 76 ? 19.214 1.930 -20.899 1.00 95.50 76 LEU A O 1
ATOM 610 N N . TYR A 1 77 ? 18.736 0.355 -19.354 1.00 94.56 77 TYR A N 1
ATOM 611 C CA . TYR A 1 77 ? 20.050 -0.255 -19.234 1.00 94.56 77 TYR A CA 1
ATOM 612 C C . TYR A 1 77 ? 19.924 -1.777 -19.356 1.00 94.56 77 TYR A C 1
ATOM 614 O O . TYR A 1 77 ? 18.917 -2.355 -18.944 1.00 94.56 77 TYR A O 1
ATOM 622 N N . TYR A 1 78 ? 20.930 -2.442 -19.926 1.00 93.75 78 TYR A N 1
ATOM 623 C CA . TYR A 1 78 ? 20.974 -3.904 -19.982 1.00 93.75 78 TYR A CA 1
ATOM 624 C C . TYR A 1 78 ? 22.126 -4.445 -19.146 1.00 93.75 78 TYR A C 1
ATOM 626 O O . TYR A 1 78 ? 23.297 -4.263 -19.477 1.00 93.75 78 TYR A O 1
ATOM 634 N N . ASP A 1 79 ? 21.774 -5.183 -18.099 1.00 93.00 79 ASP A N 1
ATOM 635 C CA . ASP A 1 79 ? 22.733 -5.899 -17.278 1.00 93.00 79 ASP A CA 1
ATOM 636 C C . ASP A 1 79 ? 23.076 -7.238 -17.938 1.00 93.00 79 ASP A C 1
ATOM 638 O O . ASP A 1 79 ? 22.281 -8.184 -17.939 1.00 93.00 79 ASP A O 1
ATOM 642 N N . LYS A 1 80 ? 24.280 -7.323 -18.515 1.00 90.56 80 LYS A N 1
ATOM 643 C CA . LYS A 1 80 ? 24.759 -8.530 -19.205 1.00 90.56 80 LYS A CA 1
ATOM 644 C C . LYS A 1 80 ? 24.951 -9.715 -18.255 1.00 90.56 80 LYS A C 1
ATOM 646 O O . LYS A 1 80 ? 24.777 -10.853 -18.688 1.00 90.56 80 LYS A O 1
ATOM 651 N N . LYS A 1 81 ? 25.311 -9.466 -16.991 1.00 91.25 81 LYS A N 1
ATOM 652 C CA . LYS A 1 81 ? 25.569 -10.512 -15.991 1.00 91.25 81 LYS A CA 1
ATOM 653 C C . LYS A 1 81 ? 24.256 -11.138 -15.533 1.00 91.25 81 LYS A C 1
ATOM 655 O O . LYS A 1 81 ? 24.152 -12.358 -15.464 1.00 91.25 81 LYS A O 1
ATOM 660 N N . GLU A 1 82 ? 23.253 -10.305 -15.277 1.00 91.38 82 GLU A N 1
ATOM 661 C CA . GLU A 1 82 ? 21.920 -10.738 -14.842 1.00 91.38 82 GLU A CA 1
ATOM 662 C C . GLU A 1 82 ? 20.975 -11.070 -16.006 1.00 91.38 82 GLU A C 1
ATOM 664 O O . GLU A 1 82 ? 19.849 -11.509 -15.776 1.00 91.38 82 GLU A O 1
ATOM 669 N N . LYS A 1 83 ? 21.402 -10.844 -17.257 1.00 92.19 83 LYS A N 1
ATOM 670 C CA . LYS A 1 83 ? 20.584 -10.983 -18.478 1.00 92.19 83 LYS A CA 1
ATOM 671 C C . LYS A 1 83 ? 19.236 -10.264 -18.368 1.00 92.19 83 LYS A C 1
ATOM 673 O O . LYS A 1 83 ? 18.177 -10.803 -18.712 1.00 92.19 83 LYS A O 1
ATOM 678 N N . THR A 1 84 ? 19.282 -9.047 -17.842 1.00 94.31 84 THR A N 1
ATOM 679 C CA . THR A 1 84 ? 18.096 -8.324 -17.388 1.00 94.31 84 THR A CA 1
ATOM 680 C C . THR A 1 84 ? 18.094 -6.908 -17.947 1.00 94.31 84 THR A C 1
ATOM 682 O O . THR A 1 84 ? 19.066 -6.168 -17.800 1.00 94.31 84 THR A O 1
ATOM 685 N N . TYR A 1 85 ? 16.986 -6.518 -18.578 1.00 95.38 85 TYR A N 1
ATOM 686 C CA . TYR A 1 85 ? 16.747 -5.119 -18.927 1.00 95.38 85 TYR A CA 1
ATOM 687 C C . TYR A 1 85 ? 16.207 -4.382 -17.705 1.00 95.38 85 TYR A C 1
ATOM 689 O O . TYR A 1 85 ? 15.338 -4.909 -17.018 1.00 95.38 85 TYR A O 1
ATOM 697 N N . LYS A 1 86 ? 16.7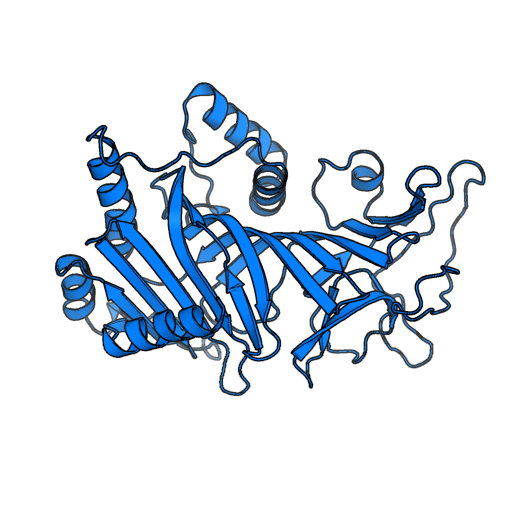02 -3.173 -17.444 1.00 96.69 86 LYS A N 1
ATOM 698 C CA . LYS A 1 86 ? 16.389 -2.350 -16.270 1.00 96.69 86 LYS A CA 1
ATOM 699 C C . LYS A 1 86 ? 15.965 -0.958 -16.732 1.00 96.69 86 LYS A C 1
ATOM 701 O O . LYS A 1 86 ? 16.590 -0.411 -17.636 1.00 96.69 86 LYS A O 1
ATOM 706 N N . ILE A 1 87 ? 14.918 -0.393 -16.137 1.00 97.50 87 ILE A N 1
ATOM 707 C CA . ILE A 1 87 ? 14.445 0.971 -16.396 1.00 97.50 87 ILE A CA 1
ATOM 708 C C . ILE A 1 87 ? 14.263 1.689 -15.065 1.00 97.50 87 ILE A C 1
ATOM 710 O O . ILE A 1 87 ? 13.478 1.244 -14.229 1.00 97.50 87 ILE A O 1
ATOM 714 N N . SER A 1 88 ? 14.985 2.792 -14.875 1.00 97.50 88 SER A N 1
ATOM 715 C CA . SER A 1 88 ? 14.853 3.691 -13.719 1.00 97.50 88 SER A CA 1
ATOM 716 C C . SER A 1 88 ? 15.599 5.008 -13.974 1.00 97.50 88 SER A C 1
ATOM 718 O O . SER A 1 88 ? 16.145 5.229 -15.055 1.00 97.50 88 SER A O 1
ATOM 720 N N . ASN A 1 89 ? 15.645 5.898 -12.984 1.00 95.19 89 ASN A N 1
ATOM 721 C CA . ASN A 1 89 ? 16.564 7.034 -12.989 1.00 95.19 89 ASN A CA 1
ATOM 722 C C . ASN A 1 89 ? 18.028 6.566 -12.815 1.00 95.19 89 ASN A C 1
ATOM 724 O O . ASN A 1 89 ? 18.271 5.511 -12.231 1.00 95.19 89 ASN A O 1
ATOM 728 N N . LEU A 1 90 ? 19.002 7.356 -13.292 1.00 93.56 90 LEU A N 1
ATOM 729 C CA . LEU A 1 90 ? 20.426 6.974 -13.257 1.00 93.56 90 LEU A CA 1
ATOM 730 C C . LEU A 1 90 ? 20.924 6.658 -11.845 1.00 93.56 90 LEU A C 1
ATOM 732 O O . LEU A 1 90 ? 21.581 5.643 -11.656 1.00 93.56 90 LEU A O 1
ATOM 736 N N . GLN A 1 91 ? 20.572 7.483 -10.854 1.00 93.56 91 GLN A N 1
ATOM 737 C CA . GLN A 1 91 ? 21.030 7.293 -9.475 1.00 93.56 91 GLN A CA 1
ATOM 738 C C . GLN A 1 91 ? 20.608 5.921 -8.939 1.00 93.56 91 GLN A C 1
ATOM 740 O O . GLN A 1 91 ? 21.437 5.202 -8.396 1.00 93.56 91 GLN A O 1
ATOM 745 N N . LYS A 1 92 ? 19.353 5.521 -9.166 1.00 94.25 92 LYS A N 1
ATOM 746 C CA . LYS A 1 92 ? 18.832 4.217 -8.743 1.00 94.25 92 LYS A CA 1
ATOM 747 C C . LYS A 1 92 ? 19.361 3.042 -9.573 1.00 94.25 92 LYS A C 1
ATOM 749 O O . LYS A 1 92 ? 19.481 1.939 -9.048 1.00 94.25 92 LYS A O 1
ATOM 754 N N . LEU A 1 93 ? 19.682 3.247 -10.854 1.00 94.25 93 LEU A N 1
ATOM 755 C CA . LEU A 1 93 ? 20.364 2.223 -11.660 1.00 94.25 93 LEU A CA 1
ATOM 756 C C . LEU A 1 93 ? 21.781 1.944 -11.138 1.00 94.25 93 LEU A C 1
ATOM 758 O O . LEU A 1 93 ? 22.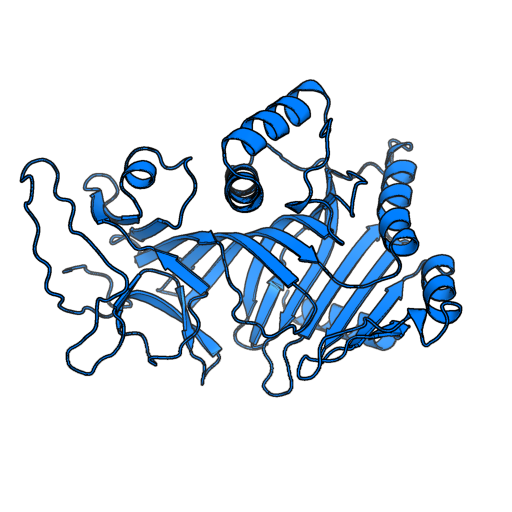214 0.795 -11.175 1.00 94.25 93 LEU A O 1
ATOM 762 N N . THR A 1 94 ? 22.473 2.968 -10.634 1.00 92.00 94 THR A N 1
ATOM 763 C CA . THR A 1 94 ? 23.798 2.835 -10.011 1.00 92.00 94 THR A CA 1
ATOM 764 C C . THR A 1 94 ? 23.716 2.303 -8.575 1.00 92.00 94 THR A C 1
ATOM 766 O O . THR A 1 94 ? 24.490 1.427 -8.200 1.00 92.00 94 THR A O 1
ATOM 769 N N . GLU A 1 95 ? 22.776 2.805 -7.771 1.00 91.12 95 GLU A N 1
ATOM 770 C CA . GLU A 1 95 ? 22.588 2.449 -6.363 1.00 91.12 95 GLU A CA 1
ATOM 771 C C . GLU A 1 95 ? 21.127 2.043 -6.102 1.00 91.12 95 GLU A C 1
ATOM 773 O O . GLU A 1 95 ? 20.244 2.871 -5.873 1.00 91.12 95 GLU A O 1
ATOM 778 N N . ILE A 1 96 ? 20.868 0.731 -6.110 1.00 89.25 96 ILE A N 1
ATOM 779 C CA . ILE A 1 96 ? 19.510 0.160 -6.043 1.00 89.25 96 ILE A CA 1
ATOM 780 C C . ILE A 1 96 ? 18.754 0.469 -4.738 1.00 89.25 96 ILE A C 1
ATOM 782 O O . ILE A 1 96 ? 17.537 0.328 -4.683 1.00 89.25 96 ILE A O 1
ATOM 786 N N . THR A 1 97 ? 19.457 0.868 -3.678 1.00 89.19 97 THR A N 1
ATOM 787 C CA . THR A 1 97 ? 18.882 1.220 -2.368 1.00 89.19 97 THR A CA 1
ATOM 788 C C . THR A 1 97 ? 18.245 2.610 -2.343 1.00 89.19 97 THR A C 1
ATOM 790 O O . THR A 1 97 ? 17.559 2.939 -1.373 1.00 89.19 97 THR A O 1
ATOM 793 N N . LEU A 1 98 ? 18.468 3.425 -3.381 1.00 90.44 98 LEU A N 1
ATOM 794 C CA . LEU A 1 98 ? 17.878 4.753 -3.517 1.00 90.44 98 LEU A CA 1
ATOM 795 C C . LEU A 1 98 ? 16.389 4.684 -3.901 1.00 90.44 98 LEU A C 1
ATOM 797 O O . LEU A 1 98 ? 15.940 3.719 -4.532 1.00 90.44 98 LEU A O 1
ATOM 801 N N . PRO A 1 99 ? 15.597 5.719 -3.565 1.00 87.56 99 PRO A N 1
ATOM 802 C CA . PRO A 1 99 ? 14.177 5.738 -3.879 1.00 87.56 99 PRO A CA 1
ATOM 803 C C . PRO A 1 99 ? 13.939 5.998 -5.373 1.00 87.56 99 PRO A C 1
ATOM 805 O O . PRO A 1 99 ? 14.816 6.438 -6.121 1.00 87.56 99 PRO A O 1
ATOM 808 N N . GLY A 1 100 ? 12.719 5.726 -5.817 1.00 92.44 100 GLY A N 1
ATOM 809 C CA . GLY A 1 100 ? 12.258 5.900 -7.186 1.00 92.44 100 GLY A CA 1
ATOM 810 C C . GLY A 1 100 ? 11.763 4.602 -7.808 1.00 92.44 100 GLY A C 1
ATOM 811 O O . GLY A 1 100 ? 12.113 3.502 -7.381 1.00 92.44 100 GLY A O 1
ATOM 812 N N . ASN A 1 101 ? 10.956 4.736 -8.856 1.00 96.62 101 ASN A N 1
ATOM 813 C CA . ASN A 1 101 ? 10.406 3.578 -9.544 1.00 96.62 101 ASN A CA 1
ATOM 814 C C . ASN A 1 101 ? 11.482 2.884 -10.382 1.00 96.62 101 ASN A C 1
ATOM 816 O O . ASN A 1 101 ? 12.158 3.525 -11.185 1.00 96.62 101 ASN A O 1
ATOM 820 N N . TYR A 1 102 ? 11.591 1.573 -10.225 1.00 97.62 102 TYR A N 1
ATOM 821 C CA . TYR A 1 102 ? 12.492 0.700 -10.959 1.00 97.62 102 TYR A CA 1
ATOM 822 C C . TYR A 1 102 ? 11.698 -0.466 -11.533 1.00 97.62 102 TYR A C 1
ATOM 824 O O . TYR A 1 102 ? 10.851 -1.041 -10.854 1.00 97.62 102 TYR A O 1
ATOM 832 N N . VAL A 1 103 ? 11.967 -0.816 -12.785 1.00 97.75 103 VAL A N 1
ATOM 833 C CA . VAL A 1 103 ? 11.361 -1.973 -13.447 1.00 97.75 103 VAL A CA 1
ATOM 834 C C . VAL A 1 103 ? 12.451 -2.781 -14.117 1.00 97.75 103 VAL A C 1
ATOM 836 O O . VAL A 1 103 ? 13.318 -2.219 -14.786 1.00 97.75 103 VAL A O 1
ATOM 839 N N . SER A 1 104 ? 12.395 -4.100 -13.981 1.00 96.81 104 SER A N 1
ATOM 840 C CA . SER A 1 104 ? 13.294 -4.996 -14.683 1.00 96.81 104 SER A CA 1
ATOM 841 C C . SER A 1 104 ? 12.589 -6.192 -15.312 1.00 96.81 104 SER A C 1
ATOM 843 O O . SER A 1 104 ? 11.655 -6.762 -14.752 1.00 96.81 104 SER A O 1
ATOM 845 N N . LEU A 1 105 ? 13.069 -6.571 -16.496 1.00 95.94 105 LEU A N 1
ATOM 846 C CA . LEU A 1 105 ? 12.638 -7.743 -17.247 1.00 95.94 105 LEU A CA 1
ATOM 847 C C . LEU A 1 105 ? 13.793 -8.738 -17.306 1.00 95.94 105 LEU A C 1
ATOM 849 O O . LEU A 1 105 ? 14.789 -8.496 -17.997 1.00 95.94 105 LEU A O 1
ATOM 853 N N . ASN A 1 106 ? 13.645 -9.864 -16.612 1.00 93.62 106 ASN A N 1
ATOM 854 C CA . ASN A 1 106 ? 14.587 -10.968 -16.726 1.00 93.62 106 ASN A CA 1
ATOM 855 C C . ASN A 1 106 ? 14.248 -11.799 -17.968 1.00 93.62 106 ASN A C 1
ATOM 857 O O . ASN A 1 106 ? 13.164 -12.372 -18.086 1.00 93.62 106 ASN A O 1
ATOM 861 N N . THR A 1 107 ? 15.188 -11.862 -18.908 1.00 88.44 107 THR A N 1
ATOM 862 C CA . THR A 1 107 ? 14.971 -12.527 -20.201 1.00 88.44 107 THR A CA 1
ATOM 863 C C . THR A 1 107 ? 15.076 -14.050 -20.137 1.00 88.44 107 THR A C 1
ATOM 865 O O . THR A 1 107 ? 14.630 -14.718 -21.061 1.00 88.44 107 THR A O 1
ATOM 868 N N . SER A 1 108 ? 15.636 -14.606 -19.056 1.00 87.00 108 SER A N 1
ATOM 869 C CA . SER A 1 108 ? 15.864 -16.051 -18.916 1.00 87.00 108 SER A CA 1
ATOM 870 C C . SER A 1 108 ? 14.634 -16.795 -18.395 1.00 87.00 108 SER A C 1
ATOM 872 O O . SER A 1 108 ? 14.386 -17.927 -18.795 1.00 87.00 108 SER A O 1
ATOM 874 N N . ASN A 1 109 ? 13.866 -16.180 -17.493 1.00 88.12 109 ASN A N 1
ATOM 875 C CA . ASN A 1 109 ? 12.678 -16.785 -16.876 1.00 88.12 109 ASN A CA 1
ATOM 876 C C . ASN A 1 109 ? 11.380 -16.010 -17.167 1.00 88.12 109 ASN A C 1
ATOM 878 O O . ASN A 1 109 ? 10.312 -16.418 -16.717 1.00 88.12 109 ASN A O 1
ATOM 882 N N . CYS A 1 110 ? 11.462 -14.897 -17.899 1.00 88.31 110 CYS A N 1
ATOM 883 C CA . CYS A 1 110 ? 10.333 -14.025 -18.209 1.00 88.31 110 CYS A CA 1
ATOM 884 C C . CYS A 1 110 ? 9.551 -13.575 -16.971 1.00 88.31 110 CYS A C 1
ATOM 886 O O . CYS A 1 110 ? 8.321 -13.543 -16.973 1.00 88.31 110 CYS A O 1
ATOM 888 N N . SER A 1 111 ? 10.276 -13.206 -15.914 1.00 93.06 111 SER A N 1
ATOM 889 C CA . SER A 1 111 ? 9.712 -12.515 -14.757 1.00 93.06 111 SER A CA 1
ATOM 890 C C . SER A 1 111 ? 9.948 -11.011 -14.858 1.00 93.06 111 SER A C 1
ATOM 892 O O . SER A 1 111 ? 11.064 -10.565 -15.146 1.00 93.06 111 SER A O 1
ATOM 894 N N . MET A 1 112 ? 8.907 -10.245 -14.555 1.00 95.62 112 MET A N 1
ATOM 895 C CA . MET A 1 112 ? 8.975 -8.801 -14.374 1.00 95.62 112 MET A CA 1
ATOM 896 C C . MET A 1 112 ? 9.060 -8.483 -12.884 1.00 95.62 112 MET A C 1
ATOM 898 O O . MET A 1 112 ? 8.227 -8.939 -12.099 1.00 95.62 112 MET A O 1
ATOM 902 N N . PHE A 1 113 ? 10.046 -7.678 -12.511 1.00 97.31 113 PHE A N 1
ATOM 903 C CA . PHE A 1 113 ? 10.177 -7.112 -11.176 1.00 97.31 113 PHE A CA 1
ATOM 904 C C . PHE A 1 113 ? 9.968 -5.605 -11.248 1.00 97.31 113 PHE A C 1
ATOM 906 O O . PHE A 1 113 ? 10.412 -4.942 -12.185 1.00 97.31 113 PHE A O 1
ATOM 913 N N . ASN A 1 114 ? 9.272 -5.069 -10.259 1.00 97.62 114 ASN A N 1
ATOM 914 C CA . ASN A 1 114 ? 8.975 -3.657 -10.138 1.00 97.62 114 ASN A CA 1
ATOM 915 C C . ASN A 1 114 ? 9.207 -3.261 -8.683 1.00 97.62 114 ASN A C 1
ATOM 917 O O . ASN A 1 114 ? 8.872 -4.021 -7.782 1.00 97.62 114 ASN A O 1
ATOM 921 N N . GLU A 1 115 ? 9.728 -2.067 -8.462 1.00 98.00 115 GLU A N 1
ATOM 922 C CA . GLU A 1 115 ? 9.978 -1.521 -7.133 1.00 98.00 115 GLU A CA 1
ATOM 923 C C . GLU A 1 115 ? 9.643 -0.034 -7.136 1.00 98.00 115 GLU A C 1
ATOM 925 O O . GLU A 1 115 ? 9.995 0.672 -8.083 1.00 98.00 115 GLU A O 1
ATOM 930 N N . GLY A 1 116 ? 8.967 0.450 -6.098 1.00 96.88 116 GLY A N 1
ATOM 931 C CA . GLY A 1 116 ? 8.637 1.866 -5.937 1.00 96.88 116 GLY A CA 1
ATOM 932 C C . GLY A 1 116 ? 7.215 2.081 -5.440 1.00 96.88 116 GLY A C 1
ATOM 933 O O . GLY A 1 116 ? 6.664 1.248 -4.721 1.00 96.88 116 GLY A O 1
ATOM 934 N N . LYS A 1 117 ? 6.614 3.217 -5.812 1.00 97.06 117 LYS A N 1
ATOM 935 C CA . LYS A 1 117 ? 5.236 3.552 -5.423 1.00 97.06 117 LYS A CA 1
ATOM 936 C C . LYS A 1 117 ? 4.237 2.686 -6.183 1.00 97.06 117 LYS A C 1
ATOM 938 O O . LYS A 1 117 ? 4.334 2.554 -7.404 1.00 97.06 117 LYS A O 1
ATOM 943 N N . ILE A 1 118 ? 3.265 2.142 -5.452 1.00 97.50 118 ILE A N 1
ATOM 944 C CA . ILE A 1 118 ? 2.251 1.226 -5.975 1.00 97.50 118 ILE A CA 1
ATOM 945 C C . ILE A 1 118 ? 0.864 1.841 -5.807 1.00 97.50 118 ILE A C 1
ATOM 947 O O . ILE A 1 118 ? 0.453 2.231 -4.713 1.00 97.50 118 ILE A O 1
ATOM 951 N N . GLU A 1 119 ? 0.129 1.889 -6.913 1.00 95.94 119 GLU A N 1
ATOM 952 C CA . GLU A 1 119 ? -1.249 2.352 -6.978 1.00 95.94 119 GLU A CA 1
ATOM 953 C C . GLU A 1 119 ? -2.166 1.176 -7.322 1.00 95.94 119 GLU A C 1
ATOM 955 O O . GLU A 1 119 ? -2.163 0.672 -8.436 1.00 95.94 119 GLU A O 1
ATOM 960 N N . PHE A 1 120 ? -3.038 0.755 -6.407 1.00 95.00 120 PHE A N 1
ATOM 961 C CA . PHE A 1 120 ? -3.983 -0.348 -6.669 1.00 95.00 120 PHE A CA 1
ATOM 962 C C . PHE A 1 120 ? -5.063 -0.011 -7.721 1.00 95.00 120 PHE A C 1
ATOM 964 O O . PHE A 1 120 ? -5.913 -0.837 -8.072 1.00 95.00 120 PHE A O 1
ATOM 971 N N . GLY A 1 121 ? -5.077 1.234 -8.209 1.00 91.38 121 GLY A N 1
ATOM 972 C CA . GLY A 1 121 ? -6.067 1.755 -9.147 1.00 91.38 121 GLY A CA 1
ATOM 973 C C . GLY A 1 121 ? -7.498 1.729 -8.603 1.00 91.38 121 GLY A C 1
ATOM 974 O O . GLY A 1 121 ? -8.429 1.681 -9.406 1.00 91.38 121 GLY A O 1
ATOM 975 N N . ALA A 1 122 ? -7.672 1.670 -7.281 1.00 93.19 122 ALA A N 1
ATOM 976 C CA . ALA A 1 122 ? -8.972 1.637 -6.624 1.00 93.19 122 ALA A CA 1
ATOM 977 C C . ALA A 1 122 ? -9.465 3.056 -6.298 1.00 93.19 122 ALA A C 1
ATOM 979 O O . ALA A 1 122 ? -8.705 3.873 -5.777 1.00 93.19 122 ALA A O 1
ATOM 980 N N . ASP A 1 123 ? -10.740 3.335 -6.558 1.00 94.25 123 ASP A N 1
ATOM 981 C CA . ASP A 1 123 ? -11.404 4.579 -6.166 1.00 94.25 123 ASP A CA 1
ATOM 982 C C . ASP A 1 123 ? -12.077 4.417 -4.798 1.00 94.25 123 ASP A C 1
ATOM 984 O O . ASP A 1 123 ? -13.222 3.971 -4.667 1.00 94.25 123 ASP A O 1
ATOM 988 N N . LEU A 1 124 ? -11.332 4.786 -3.756 1.00 96.06 124 LEU A N 1
ATOM 989 C CA . LEU A 1 124 ? -11.774 4.733 -2.363 1.00 96.06 124 LEU A CA 1
ATOM 990 C C . LEU A 1 124 ? -12.211 6.109 -1.823 1.00 96.06 124 LEU A C 1
ATOM 992 O O . LEU A 1 124 ? -12.357 6.285 -0.611 1.00 96.06 124 LEU A O 1
ATOM 996 N N . GLY A 1 125 ? -12.457 7.092 -2.697 1.00 95.06 125 GLY A N 1
ATOM 997 C CA . GLY A 1 125 ? -12.968 8.410 -2.319 1.00 95.06 125 GLY A CA 1
ATOM 998 C C . GLY A 1 125 ? -12.137 9.116 -1.239 1.00 95.06 125 GLY A C 1
ATOM 999 O O . GLY A 1 125 ? -11.076 9.665 -1.513 1.00 95.06 125 GLY A O 1
ATOM 1000 N N . GLN A 1 126 ? -12.657 9.155 -0.007 1.00 96.31 126 GLN A N 1
ATOM 1001 C CA . GLN A 1 126 ? -12.012 9.845 1.124 1.00 96.31 126 GLN A CA 1
ATOM 1002 C C . GLN A 1 126 ? -11.038 8.955 1.914 1.00 96.31 126 GLN A C 1
ATOM 1004 O O . GLN A 1 126 ? -10.336 9.463 2.786 1.00 96.31 126 GLN A O 1
ATOM 1009 N N . VAL A 1 127 ? -11.005 7.645 1.648 1.00 98.06 127 VAL A N 1
ATOM 1010 C CA . VAL A 1 127 ? -9.998 6.743 2.219 1.00 98.06 127 VAL A CA 1
ATOM 1011 C C . VAL A 1 127 ? -8.772 6.760 1.322 1.00 98.06 127 VAL A C 1
ATOM 1013 O O . VAL A 1 127 ? -8.880 6.574 0.111 1.00 98.06 127 VAL A O 1
ATOM 1016 N N . LYS A 1 128 ? -7.600 6.974 1.918 1.00 97.69 128 LYS A N 1
ATOM 1017 C CA . LYS A 1 128 ? -6.327 6.996 1.201 1.00 97.69 128 LYS A CA 1
ATOM 1018 C C . LYS A 1 128 ? -5.545 5.736 1.518 1.00 97.69 128 LYS A C 1
ATOM 1020 O O . LYS A 1 128 ? -5.271 5.458 2.681 1.00 97.69 128 LYS A O 1
ATOM 1025 N N . VAL A 1 129 ? -5.164 5.013 0.473 1.00 98.12 129 VAL A N 1
ATOM 1026 C CA . VAL A 1 129 ? -4.206 3.912 0.553 1.00 98.12 129 VAL A CA 1
ATOM 1027 C C . VAL A 1 129 ? -2.964 4.349 -0.207 1.00 98.12 129 VAL A C 1
ATOM 1029 O O . VAL A 1 129 ? -3.044 4.639 -1.399 1.00 98.12 129 VAL A O 1
ATOM 1032 N N . ILE A 1 130 ? -1.838 4.441 0.491 1.00 97.94 130 ILE A N 1
ATOM 1033 C CA . ILE A 1 130 ? -0.536 4.772 -0.093 1.00 97.94 130 ILE A CA 1
ATOM 1034 C C . ILE A 1 130 ? 0.351 3.555 0.128 1.00 97.94 130 ILE A C 1
ATOM 1036 O O . ILE A 1 130 ? 0.495 3.114 1.263 1.00 97.94 130 ILE A O 1
ATOM 1040 N N . ALA A 1 131 ? 0.927 3.003 -0.933 1.00 98.19 131 ALA A N 1
ATOM 1041 C CA . ALA A 1 131 ? 1.781 1.829 -0.840 1.00 98.19 131 ALA A CA 1
ATOM 1042 C C . ALA A 1 131 ? 3.090 2.044 -1.595 1.00 98.19 131 ALA A C 1
ATOM 1044 O O . ALA A 1 131 ? 3.140 2.742 -2.612 1.00 98.19 131 ALA A O 1
ATOM 1045 N N . ALA A 1 132 ? 4.146 1.428 -1.084 1.00 98.19 132 ALA A N 1
ATOM 1046 C CA . ALA A 1 132 ? 5.436 1.348 -1.740 1.00 98.19 132 ALA A CA 1
ATOM 1047 C C . ALA A 1 132 ? 6.100 0.013 -1.403 1.00 98.19 132 AL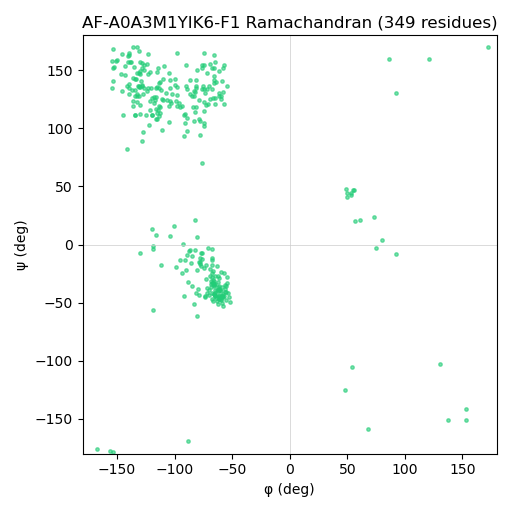A A C 1
ATOM 1049 O O . ALA A 1 132 ? 5.908 -0.520 -0.309 1.00 98.19 132 ALA A O 1
ATOM 1050 N N . GLY A 1 133 ? 6.863 -0.525 -2.345 1.00 97.50 133 GLY A N 1
ATOM 1051 C CA . GLY A 1 133 ? 7.549 -1.798 -2.178 1.00 97.50 133 GLY A CA 1
ATOM 1052 C C . GLY A 1 133 ? 7.780 -2.498 -3.504 1.00 97.50 133 GLY A C 1
ATOM 1053 O O . GLY A 1 133 ? 7.902 -1.845 -4.544 1.00 97.50 133 GLY A O 1
ATOM 1054 N N . ASP A 1 134 ? 7.813 -3.821 -3.447 1.00 98.00 134 ASP A N 1
ATOM 1055 C CA . ASP A 1 134 ? 8.113 -4.685 -4.576 1.00 98.00 134 ASP A CA 1
ATOM 1056 C C . ASP A 1 134 ? 6.825 -5.258 -5.181 1.00 98.00 134 ASP A C 1
ATOM 1058 O O . ASP A 1 134 ? 5.895 -5.643 -4.468 1.00 98.00 134 ASP A O 1
ATOM 1062 N N . ALA A 1 135 ? 6.792 -5.382 -6.506 1.00 97.94 135 ALA A N 1
ATOM 1063 C CA . ALA A 1 135 ? 5.748 -6.080 -7.243 1.00 97.94 135 ALA A CA 1
ATOM 1064 C C . ALA A 1 135 ? 6.355 -7.000 -8.307 1.00 97.94 135 ALA A C 1
ATOM 1066 O O . ALA A 1 135 ? 7.142 -6.581 -9.160 1.00 97.94 135 ALA A O 1
ATOM 1067 N N . TYR A 1 136 ? 5.935 -8.256 -8.289 1.00 97.31 136 TYR A N 1
ATOM 1068 C CA . TYR A 1 136 ? 6.416 -9.318 -9.159 1.00 97.31 136 TYR A CA 1
ATOM 1069 C C . TYR A 1 136 ? 5.287 -9.757 -10.083 1.00 97.31 136 TYR A C 1
ATOM 1071 O O . TYR A 1 136 ? 4.167 -9.981 -9.624 1.00 97.31 136 TYR A O 1
ATOM 1079 N N . HIS A 1 137 ? 5.599 -9.923 -11.366 1.00 95.94 137 HIS A N 1
ATOM 1080 C CA . HIS A 1 137 ? 4.713 -10.561 -12.333 1.00 95.94 137 HIS A CA 1
ATOM 1081 C C . HIS A 1 137 ? 5.450 -11.713 -13.015 1.00 95.94 137 HIS A C 1
ATOM 1083 O O . HIS A 1 137 ? 6.394 -11.512 -13.788 1.00 95.94 137 HIS A O 1
ATOM 1089 N N . TYR A 1 138 ? 5.012 -12.932 -12.720 1.00 93.56 138 TYR A N 1
ATOM 1090 C CA . TYR A 1 138 ? 5.501 -14.141 -13.365 1.00 93.56 138 TYR A CA 1
ATOM 1091 C C . TYR A 1 138 ? 4.649 -14.411 -14.605 1.00 93.56 138 TYR A C 1
ATOM 1093 O O . TYR A 1 138 ? 3.555 -14.963 -14.526 1.00 93.56 138 TYR A O 1
ATOM 1101 N N . LEU A 1 139 ? 5.152 -14.001 -15.769 1.00 89.25 139 LEU A N 1
ATOM 1102 C CA . LEU A 1 139 ? 4.360 -13.952 -17.001 1.00 89.25 139 LEU A CA 1
ATOM 1103 C C . LEU A 1 139 ? 3.896 -15.331 -17.493 1.00 89.25 139 LEU A C 1
ATOM 1105 O O . LEU A 1 139 ? 2.871 -15.436 -18.156 1.00 89.25 139 LEU A O 1
ATOM 1109 N N . GLN A 1 140 ? 4.640 -16.392 -17.168 1.00 87.44 140 GLN A N 1
ATOM 1110 C CA . GLN A 1 140 ? 4.337 -17.753 -17.624 1.00 87.44 140 GLN A CA 1
ATOM 1111 C C . GLN A 1 140 ? 3.063 -18.333 -16.995 1.00 87.44 140 GLN A C 1
ATOM 1113 O O . GLN A 1 140 ? 2.365 -19.113 -17.637 1.00 87.44 140 GLN A O 1
ATOM 1118 N N . ASN A 1 141 ? 2.777 -17.985 -15.740 1.00 89.12 141 ASN A N 1
ATOM 1119 C CA . ASN A 1 141 ? 1.624 -18.488 -14.989 1.00 89.12 141 ASN A CA 1
ATOM 1120 C C . ASN A 1 141 ? 0.624 -17.378 -14.618 1.00 89.12 141 ASN A C 1
ATOM 1122 O O . ASN A 1 141 ? -0.300 -17.645 -13.853 1.00 89.12 141 ASN A O 1
ATOM 1126 N N . ASP A 1 142 ? 0.820 -16.164 -15.149 1.00 89.88 142 ASP A N 1
ATOM 1127 C CA . ASP A 1 142 ? -0.000 -14.968 -14.905 1.00 89.88 142 ASP A CA 1
ATOM 1128 C C . ASP A 1 142 ? -0.240 -14.716 -13.402 1.00 89.88 142 ASP A C 1
ATOM 1130 O O . ASP A 1 142 ? -1.345 -14.402 -12.950 1.00 89.88 142 ASP A O 1
ATOM 1134 N N . SER A 1 143 ? 0.809 -14.917 -12.592 1.00 92.00 143 SER A N 1
ATOM 1135 C CA . SER A 1 143 ? 0.748 -14.719 -11.141 1.00 92.00 143 SER A CA 1
ATOM 1136 C C . SER A 1 143 ? 1.428 -13.428 -10.714 1.00 92.00 143 SER A C 1
ATOM 1138 O O . SER A 1 143 ? 2.472 -13.032 -11.239 1.00 92.00 143 SER A O 1
ATOM 1140 N N . ASN A 1 144 ? 0.810 -12.767 -9.737 1.00 95.06 144 ASN A N 1
ATOM 1141 C CA . ASN A 1 144 ? 1.201 -11.442 -9.299 1.00 95.06 144 ASN A CA 1
ATOM 1142 C C . ASN A 1 144 ? 1.298 -11.388 -7.780 1.00 95.06 144 ASN A C 1
ATOM 1144 O O . ASN A 1 144 ? 0.342 -11.739 -7.083 1.00 95.06 144 ASN A O 1
ATOM 1148 N N . TYR A 1 145 ? 2.438 -10.919 -7.293 1.00 96.94 145 TYR A N 1
ATOM 1149 C CA . TYR A 1 145 ? 2.766 -10.873 -5.875 1.00 96.94 145 TYR A CA 1
ATOM 1150 C C . TYR A 1 145 ? 3.341 -9.508 -5.512 1.00 96.94 145 TYR A C 1
ATOM 1152 O O . TYR A 1 145 ? 4.094 -8.920 -6.287 1.00 96.94 145 TYR A O 1
ATOM 1160 N N . PHE A 1 146 ? 2.993 -9.021 -4.330 1.00 98.50 146 PHE A N 1
ATOM 1161 C CA . PHE A 1 146 ? 3.379 -7.717 -3.818 1.00 98.50 146 PHE A CA 1
ATOM 1162 C C . PHE A 1 146 ? 3.950 -7.875 -2.413 1.00 98.50 146 PHE A C 1
ATOM 1164 O O . PHE A 1 146 ? 3.352 -8.559 -1.582 1.00 98.50 146 PHE A O 1
ATOM 1171 N N . ASP A 1 147 ? 5.066 -7.205 -2.144 1.00 98.50 147 ASP A N 1
ATOM 1172 C CA . ASP A 1 147 ? 5.612 -7.040 -0.800 1.00 98.50 147 ASP A CA 1
ATOM 1173 C C . ASP A 1 147 ? 5.712 -5.544 -0.488 1.00 98.50 147 ASP A C 1
ATOM 1175 O O . ASP A 1 147 ? 6.427 -4.813 -1.172 1.00 98.50 147 ASP A O 1
ATOM 1179 N N . LEU A 1 148 ? 4.950 -5.078 0.503 1.00 98.62 148 LEU A N 1
ATOM 1180 C CA . LEU A 1 148 ? 4.619 -3.668 0.659 1.00 98.62 148 LEU A CA 1
ATOM 1181 C C . LEU A 1 148 ? 4.870 -3.140 2.068 1.00 98.62 148 LEU A C 1
ATOM 1183 O O . LEU A 1 148 ? 4.631 -3.801 3.077 1.00 98.62 148 LEU A O 1
ATOM 1187 N N . THR A 1 149 ? 5.212 -1.860 2.116 1.00 98.44 149 THR A N 1
ATOM 1188 C CA . THR A 1 149 ? 4.861 -0.961 3.214 1.00 98.44 149 THR A CA 1
ATOM 1189 C C . THR A 1 149 ? 3.648 -0.138 2.780 1.00 98.44 149 THR A C 1
ATOM 1191 O O . THR A 1 149 ? 3.567 0.320 1.637 1.00 98.44 149 THR A O 1
ATOM 1194 N N . MET A 1 150 ? 2.677 0.044 3.673 1.00 98.44 150 MET A N 1
ATOM 1195 C CA . MET A 1 150 ? 1.381 0.629 3.338 1.00 98.44 150 MET A CA 1
ATOM 1196 C C . MET A 1 150 ? 0.882 1.590 4.419 1.00 98.44 150 MET A C 1
ATOM 1198 O O . MET A 1 150 ? 0.945 1.301 5.607 1.00 98.44 150 MET A O 1
ATOM 1202 N N . ILE A 1 151 ? 0.322 2.719 4.002 1.00 98.75 151 ILE A N 1
ATOM 1203 C CA . ILE A 1 151 ? -0.458 3.632 4.836 1.00 98.75 151 ILE A CA 1
ATOM 1204 C C . ILE A 1 151 ? -1.919 3.494 4.430 1.00 98.75 151 ILE A C 1
ATOM 1206 O O . ILE A 1 151 ? -2.251 3.612 3.249 1.00 98.75 151 ILE A O 1
ATOM 1210 N N . ILE A 1 152 ? -2.794 3.307 5.412 1.00 98.69 152 ILE A N 1
ATOM 1211 C CA . ILE A 1 152 ? -4.240 3.368 5.229 1.00 98.69 152 ILE A CA 1
ATOM 1212 C C . ILE A 1 152 ? -4.770 4.478 6.131 1.00 98.69 152 ILE A C 1
ATOM 1214 O O . ILE A 1 152 ? -4.744 4.363 7.354 1.00 98.69 152 ILE A O 1
ATOM 1218 N N . ASP A 1 153 ? -5.247 5.561 5.525 1.00 98.56 153 ASP A N 1
ATOM 1219 C CA . ASP A 1 153 ? -5.748 6.741 6.227 1.00 98.56 153 ASP A CA 1
ATOM 1220 C C . ASP A 1 153 ? -7.238 6.953 5.951 1.00 98.56 153 ASP A C 1
ATOM 1222 O O . ASP A 1 153 ? -7.683 7.000 4.801 1.00 98.56 153 ASP A O 1
ATOM 1226 N N . PHE A 1 154 ? -8.023 7.075 7.018 1.00 98.56 154 PHE A N 1
ATOM 1227 C CA . PHE A 1 154 ? -9.468 7.256 6.949 1.00 98.56 154 PHE A CA 1
ATOM 1228 C C . PHE A 1 154 ? -9.990 8.010 8.172 1.00 98.56 154 PHE A C 1
ATOM 1230 O O . PHE A 1 154 ? -9.427 7.951 9.264 1.00 98.56 154 PHE A O 1
ATOM 1237 N N . PHE A 1 155 ? -11.110 8.715 8.001 1.00 98.38 155 PHE A N 1
ATOM 1238 C CA . PHE A 1 155 ? -11.743 9.446 9.095 1.00 98.38 155 PHE A CA 1
ATOM 1239 C C . PHE A 1 155 ? -12.457 8.491 10.063 1.00 98.38 155 PHE A C 1
ATOM 1241 O O . PHE A 1 155 ? -13.361 7.746 9.674 1.00 98.38 155 PHE A O 1
ATOM 1248 N N . PHE A 1 156 ? -12.085 8.529 11.339 1.00 98.50 156 PHE A N 1
ATOM 1249 C CA . PHE A 1 156 ? -12.688 7.701 12.382 1.00 98.50 156 PHE A CA 1
ATOM 1250 C C . PHE A 1 156 ? -12.507 8.330 13.771 1.00 98.50 156 PHE A C 1
ATOM 1252 O O . PHE A 1 156 ? -11.958 9.422 13.911 1.00 98.50 156 PHE A O 1
ATOM 1259 N N . ILE A 1 157 ? -12.975 7.641 14.813 1.00 98.38 157 ILE A N 1
ATOM 1260 C CA . ILE A 1 157 ? -12.748 8.021 16.210 1.00 98.38 157 ILE A CA 1
ATOM 1261 C C . ILE A 1 157 ? -11.289 7.694 16.572 1.00 98.38 157 ILE A C 1
ATOM 1263 O O . ILE A 1 157 ? -10.968 6.541 16.850 1.00 98.38 157 ILE A O 1
ATOM 1267 N N . GLU A 1 158 ? -10.411 8.702 16.608 1.00 98.00 158 GLU A N 1
ATOM 1268 C CA . GLU A 1 158 ? -8.971 8.526 16.891 1.00 98.00 158 GLU A CA 1
ATOM 1269 C C . GLU A 1 158 ? -8.710 7.764 18.199 1.00 98.00 158 GLU A C 1
ATOM 1271 O O . GLU A 1 158 ? -7.876 6.859 18.240 1.00 98.00 158 GLU A O 1
ATOM 1276 N N . LYS A 1 159 ? -9.471 8.058 19.263 1.00 98.12 159 LYS A N 1
ATOM 1277 C CA . LYS A 1 159 ? -9.362 7.322 20.533 1.00 98.12 159 LYS A CA 1
ATOM 1278 C C . LYS A 1 159 ? -9.635 5.824 20.350 1.00 98.12 159 LYS A C 1
ATOM 1280 O O . LYS A 1 159 ? -8.876 5.015 20.860 1.00 98.12 159 LYS A O 1
ATOM 1285 N N . ALA A 1 160 ? -10.666 5.456 19.590 1.00 98.38 160 ALA A N 1
ATOM 1286 C CA . ALA A 1 160 ? -11.022 4.054 19.382 1.00 98.38 160 ALA A CA 1
ATOM 1287 C C . ALA A 1 160 ? -9.942 3.287 18.602 1.00 98.38 160 ALA A C 1
ATOM 1289 O O . ALA A 1 160 ? -9.712 2.118 18.883 1.00 98.38 160 ALA A O 1
ATOM 1290 N N . LEU A 1 161 ? -9.258 3.942 17.654 1.00 98.69 161 LEU A N 1
ATOM 1291 C CA . LEU A 1 161 ? -8.124 3.341 16.944 1.00 98.69 161 LEU A CA 1
ATOM 1292 C C . LEU A 1 161 ? -6.877 3.268 17.832 1.00 98.69 161 LEU A C 1
ATOM 1294 O O . LEU A 1 161 ? -6.225 2.234 17.892 1.00 98.69 161 LEU A O 1
ATOM 1298 N N . THR A 1 162 ? -6.543 4.340 18.553 1.00 98.50 162 THR A N 1
ATOM 1299 C CA . THR A 1 162 ? -5.360 4.350 19.433 1.00 98.50 162 THR A CA 1
ATOM 1300 C C . THR A 1 162 ? -5.497 3.412 20.631 1.00 98.50 162 THR A C 1
ATOM 1302 O O . THR A 1 162 ? -4.482 2.939 21.135 1.00 98.50 162 THR A O 1
ATOM 1305 N N . ASP A 1 163 ? -6.719 3.093 21.061 1.00 98.50 163 ASP A N 1
ATOM 1306 C CA . ASP A 1 163 ? -6.968 2.074 22.083 1.00 98.50 163 ASP A CA 1
ATOM 1307 C C . ASP A 1 163 ? -6.602 0.653 21.590 1.00 98.50 163 ASP A C 1
ATOM 1309 O O . ASP A 1 163 ? -6.231 -0.174 22.415 1.00 98.50 163 ASP A O 1
ATOM 1313 N N . ILE A 1 164 ? -6.568 0.392 20.270 1.00 98.44 164 ILE A N 1
ATOM 1314 C CA . ILE A 1 164 ? -6.016 -0.858 19.702 1.00 98.44 164 ILE A CA 1
ATOM 1315 C C . ILE A 1 164 ? -4.517 -0.961 20.016 1.00 98.44 164 ILE A C 1
ATOM 1317 O O . ILE A 1 164 ? -4.051 -1.977 20.519 1.00 98.44 164 ILE A O 1
ATOM 1321 N N . ALA A 1 165 ? -3.757 0.111 19.764 1.00 98.12 165 ALA A N 1
ATOM 1322 C CA . ALA A 1 165 ? -2.320 0.135 20.042 1.00 98.12 165 ALA A CA 1
ATOM 1323 C C . ALA A 1 165 ? -2.026 -0.013 21.541 1.00 98.12 165 ALA A C 1
ATOM 1325 O O . ALA A 1 165 ? -1.102 -0.727 21.911 1.00 98.12 165 ALA A O 1
ATOM 1326 N N . LYS A 1 166 ? -2.835 0.618 22.404 1.00 98.00 166 LYS A N 1
ATOM 1327 C CA . LYS A 1 166 ? -2.713 0.457 23.863 1.00 98.00 166 LYS A CA 1
ATOM 1328 C C . LYS A 1 166 ? -3.015 -0.966 24.314 1.00 98.00 166 LYS A C 1
ATOM 1330 O O . LYS A 1 166 ? -2.360 -1.455 25.220 1.00 98.00 166 LYS A O 1
ATOM 1335 N N . TYR A 1 167 ? -4.009 -1.613 23.712 1.00 97.50 167 TYR A N 1
ATOM 1336 C CA . TYR A 1 167 ? -4.323 -2.998 24.036 1.00 97.50 167 TYR A CA 1
ATOM 1337 C C . TYR A 1 167 ? -3.135 -3.917 23.729 1.00 97.50 167 TYR A C 1
ATOM 1339 O O . TYR A 1 167 ? -2.748 -4.711 24.578 1.00 97.50 167 TYR A O 1
ATOM 1347 N N . ILE A 1 168 ? -2.496 -3.733 22.569 1.00 97.25 168 ILE A N 1
ATOM 1348 C CA . ILE A 1 168 ? -1.264 -4.453 22.223 1.00 97.25 168 ILE A CA 1
ATOM 1349 C C . ILE A 1 168 ? -0.144 -4.125 23.221 1.00 97.25 168 ILE A C 1
ATOM 1351 O O . ILE A 1 168 ? 0.493 -5.033 23.734 1.00 97.25 168 ILE A O 1
ATOM 1355 N N . GLU A 1 169 ? 0.070 -2.849 23.551 1.00 95.75 169 GLU A N 1
ATOM 1356 C CA . GLU A 1 169 ? 1.070 -2.427 24.547 1.00 95.75 169 GLU A CA 1
ATOM 1357 C C . GLU A 1 169 ? 0.866 -3.101 25.920 1.00 95.75 169 GLU A C 1
ATOM 1359 O O . GLU A 1 169 ? 1.838 -3.470 26.574 1.00 95.75 169 GLU A O 1
ATOM 1364 N N . GLU A 1 170 ? -0.383 -3.282 26.359 1.00 95.31 170 GLU A N 1
ATOM 1365 C CA . GLU A 1 170 ? -0.712 -4.007 27.593 1.00 95.31 170 GLU A CA 1
ATOM 1366 C C . GLU A 1 170 ? -0.483 -5.520 27.462 1.00 95.31 170 GLU A C 1
ATOM 1368 O O . GLU A 1 170 ? 0.081 -6.119 28.376 1.00 95.31 170 GLU A O 1
ATOM 1373 N N . LEU A 1 171 ? -0.862 -6.131 26.333 1.00 93.75 171 LEU A N 1
ATOM 1374 C CA . LEU A 1 171 ? -0.601 -7.550 26.060 1.00 93.75 171 LEU A CA 1
ATOM 1375 C C . LEU A 1 171 ? 0.894 -7.885 26.082 1.00 93.75 171 LEU A C 1
ATOM 1377 O O . LEU A 1 171 ? 1.284 -8.943 26.561 1.00 93.75 171 LEU A O 1
ATOM 1381 N N . GLU A 1 172 ? 1.745 -6.983 25.602 1.00 92.44 172 GLU A N 1
ATOM 1382 C CA . GLU A 1 172 ? 3.197 -7.193 25.556 1.00 92.44 172 GLU A CA 1
ATOM 1383 C C . GLU A 1 172 ? 3.863 -7.244 26.942 1.00 92.44 172 GLU A C 1
ATOM 1385 O O . GLU A 1 172 ? 5.016 -7.668 27.055 1.00 92.44 172 GLU A O 1
ATOM 1390 N N . LYS A 1 173 ? 3.159 -6.826 28.004 1.00 93.06 173 LYS A N 1
ATOM 1391 C CA . LYS A 1 173 ? 3.659 -6.914 29.385 1.00 93.06 173 LYS A CA 1
ATOM 1392 C C . LYS A 1 173 ? 3.621 -8.338 29.941 1.00 93.06 173 LYS A C 1
ATOM 1394 O O . LYS A 1 173 ? 4.323 -8.605 30.914 1.00 93.06 173 LYS A O 1
ATOM 1399 N N . ASP A 1 174 ? 2.815 -9.226 29.360 1.00 92.12 174 ASP A N 1
ATOM 1400 C CA . ASP A 1 174 ? 2.806 -10.651 29.690 1.00 92.12 174 ASP A CA 1
ATOM 1401 C C . ASP A 1 174 ? 3.692 -11.412 28.695 1.00 92.12 174 ASP A C 1
ATOM 1403 O O . ASP A 1 174 ? 3.487 -11.389 27.480 1.00 92.12 174 ASP A O 1
ATOM 1407 N N . GLU A 1 175 ? 4.703 -12.100 29.227 1.00 87.31 175 GLU A N 1
ATOM 1408 C CA . GLU A 1 175 ? 5.683 -12.867 28.453 1.00 87.31 175 GLU A CA 1
ATOM 1409 C C . GLU A 1 175 ? 5.035 -13.978 27.607 1.00 87.31 175 GLU A C 1
ATOM 1411 O O . GLU A 1 175 ? 5.594 -14.377 26.587 1.00 87.31 175 GLU A O 1
ATOM 1416 N N . ASN A 1 176 ? 3.843 -14.455 27.981 1.00 88.31 176 ASN A N 1
ATOM 1417 C CA . ASN A 1 176 ? 3.139 -15.526 27.271 1.00 88.31 176 ASN A CA 1
ATOM 1418 C C . ASN A 1 176 ? 2.300 -15.033 26.084 1.00 88.31 176 ASN A C 1
ATOM 1420 O O . ASN A 1 176 ? 1.804 -15.853 25.309 1.00 88.31 176 ASN A O 1
ATOM 1424 N N . THR A 1 177 ? 2.120 -13.719 25.938 1.00 88.69 177 THR A N 1
ATOM 1425 C CA . THR A 1 177 ? 1.272 -13.109 24.899 1.00 88.69 177 THR A CA 1
ATOM 1426 C C . THR A 1 177 ? 2.041 -12.183 23.962 1.00 88.69 177 THR A C 1
ATOM 1428 O O . THR A 1 177 ? 1.431 -11.444 23.192 1.00 88.69 177 THR A O 1
ATOM 1431 N N . GLN A 1 178 ? 3.376 -12.232 23.990 1.00 90.25 178 GLN A N 1
ATOM 1432 C CA . GLN A 1 178 ? 4.217 -11.391 23.143 1.00 90.25 178 GLN A CA 1
ATOM 1433 C C . GLN A 1 178 ? 4.050 -11.718 21.659 1.00 90.25 178 GLN A C 1
ATOM 1435 O O . GLN A 1 178 ? 4.249 -12.845 21.197 1.00 90.25 178 GLN A O 1
ATOM 1440 N N . LEU A 1 179 ? 3.749 -10.683 20.887 1.00 95.19 179 LEU A N 1
ATOM 1441 C CA . LEU A 1 179 ? 3.699 -10.724 19.441 1.00 95.19 179 LEU A CA 1
ATOM 14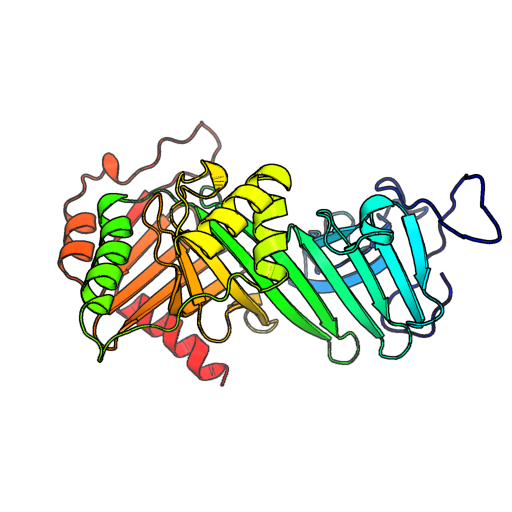42 C C . LEU A 1 179 ? 5.106 -10.614 18.856 1.00 95.19 179 LEU A C 1
ATOM 1444 O O . LEU A 1 179 ? 6.008 -9.951 19.387 1.00 95.19 179 LEU A O 1
ATOM 1448 N N . GLN A 1 180 ? 5.281 -11.223 17.685 1.00 95.69 180 GLN A N 1
ATOM 1449 C CA . GLN A 1 180 ? 6.540 -11.169 16.955 1.00 95.69 180 GLN A CA 1
ATOM 1450 C C . GLN A 1 180 ? 6.880 -9.711 16.580 1.00 95.69 180 GLN A C 1
ATOM 1452 O O . GLN A 1 180 ? 6.032 -9.024 15.999 1.00 95.69 180 GLN A O 1
ATOM 1457 N N . PRO A 1 181 ? 8.106 -9.229 16.858 1.00 95.31 181 PRO A N 1
ATOM 1458 C CA . PRO A 1 181 ? 8.525 -7.886 16.476 1.00 95.31 181 PRO A CA 1
ATOM 1459 C C . PRO A 1 181 ? 8.607 -7.730 14.956 1.00 95.31 181 PRO A C 1
ATOM 1461 O O . PRO A 1 181 ? 8.996 -8.654 14.235 1.00 95.31 181 PRO A O 1
ATOM 1464 N N . LEU A 1 182 ? 8.256 -6.538 14.476 1.00 95.38 182 LEU A N 1
ATOM 1465 C CA . LEU A 1 182 ? 8.418 -6.154 13.080 1.00 95.38 182 LEU A CA 1
ATOM 1466 C C . LEU A 1 182 ? 9.908 -6.135 12.704 1.00 95.38 182 LEU A C 1
ATOM 1468 O O . LEU A 1 182 ? 10.751 -5.682 13.475 1.00 95.38 182 LEU A O 1
ATOM 1472 N N . ASN A 1 183 ? 10.237 -6.612 11.502 1.00 93.88 183 ASN A N 1
ATOM 1473 C CA . ASN A 1 183 ? 11.612 -6.608 11.009 1.00 93.88 183 ASN A CA 1
ATOM 1474 C C . ASN A 1 183 ? 11.902 -5.315 10.228 1.00 93.88 183 ASN A C 1
ATOM 1476 O O . ASN A 1 183 ? 11.480 -5.178 9.078 1.00 93.88 183 ASN A O 1
ATOM 1480 N N . PHE A 1 184 ? 12.643 -4.394 10.847 1.00 92.94 184 PHE A N 1
ATOM 1481 C CA . PHE A 1 184 ? 13.022 -3.107 10.252 1.00 92.94 184 PHE A CA 1
ATOM 1482 C C . PHE A 1 184 ? 14.180 -3.195 9.244 1.00 92.94 184 PHE A C 1
ATOM 1484 O O . PHE A 1 184 ? 14.355 -2.284 8.434 1.00 92.94 184 PHE A O 1
ATOM 1491 N N . ASP A 1 185 ? 14.940 -4.295 9.246 1.00 91.94 185 ASP A N 1
ATOM 1492 C CA . ASP A 1 185 ? 16.062 -4.519 8.321 1.00 91.94 185 ASP A CA 1
ATOM 1493 C C . ASP A 1 185 ? 15.593 -4.933 6.921 1.00 91.94 185 ASP A C 1
ATOM 1495 O O . ASP A 1 185 ? 16.381 -5.028 5.978 1.00 91.94 185 ASP A O 1
ATOM 1499 N N . ARG A 1 186 ? 14.289 -5.177 6.757 1.00 94.06 186 ARG A N 1
ATOM 1500 C CA . ARG A 1 186 ? 13.697 -5.479 5.456 1.00 94.06 186 ARG A CA 1
ATOM 1501 C C . ARG A 1 186 ? 13.936 -4.321 4.493 1.00 94.06 186 ARG A C 1
ATOM 1503 O O . ARG A 1 186 ? 13.539 -3.185 4.748 1.00 94.06 186 ARG A O 1
ATOM 1510 N N . LYS A 1 187 ? 14.486 -4.642 3.321 1.00 94.12 187 LYS A N 1
ATOM 1511 C CA . LYS A 1 187 ? 14.697 -3.684 2.227 1.00 94.12 187 LYS A CA 1
ATOM 1512 C C . LYS A 1 187 ? 13.406 -2.930 1.871 1.00 94.12 187 LYS A C 1
ATOM 1514 O O . LYS A 1 187 ? 13.423 -1.707 1.773 1.00 94.12 187 LYS A O 1
ATOM 1519 N N . VAL A 1 188 ? 12.286 -3.649 1.755 1.00 96.19 188 VAL A N 1
ATOM 1520 C CA . VAL A 1 188 ? 10.962 -3.079 1.447 1.00 96.19 188 VAL A CA 1
ATOM 1521 C C . VAL A 1 188 ? 10.521 -2.055 2.497 1.00 96.19 188 VAL A C 1
ATOM 1523 O O . VAL A 1 188 ? 10.011 -1.004 2.126 1.00 96.19 188 VAL A O 1
ATOM 1526 N N . TYR A 1 189 ? 10.780 -2.308 3.786 1.00 96.44 189 TYR A N 1
ATOM 1527 C CA . TYR A 1 189 ? 10.458 -1.366 4.864 1.00 96.44 189 TYR A CA 1
ATOM 1528 C C . TYR A 1 189 ? 11.219 -0.046 4.701 1.00 96.44 189 TYR A C 1
ATOM 1530 O O . TYR A 1 189 ? 10.633 1.036 4.762 1.00 96.44 189 TYR A O 1
ATOM 1538 N N . GLN A 1 190 ? 12.525 -0.129 4.435 1.00 94.75 190 GLN A N 1
ATOM 1539 C CA . GLN A 1 190 ? 13.358 1.055 4.229 1.00 94.75 190 GLN A CA 1
ATOM 1540 C C . GLN A 1 190 ? 12.942 1.822 2.972 1.00 94.75 190 GLN A C 1
ATOM 1542 O O . GLN A 1 190 ? 12.789 3.037 3.039 1.00 94.75 190 GLN A O 1
ATOM 1547 N N . ILE A 1 191 ? 12.693 1.136 1.852 1.00 93.69 191 ILE A N 1
ATOM 1548 C CA . ILE A 1 191 ? 12.197 1.772 0.622 1.00 93.69 191 ILE A CA 1
ATOM 1549 C C . ILE A 1 191 ? 10.861 2.461 0.873 1.00 93.69 191 ILE A C 1
ATOM 1551 O O . ILE A 1 191 ? 10.697 3.621 0.503 1.00 93.69 191 ILE A O 1
ATOM 1555 N N . GLY A 1 192 ? 9.924 1.782 1.537 1.00 95.94 192 GLY A N 1
ATOM 1556 C CA . GLY A 1 192 ? 8.622 2.342 1.871 1.00 95.94 192 GLY A CA 1
ATOM 1557 C C . GLY A 1 192 ? 8.743 3.641 2.661 1.00 95.94 192 GLY A C 1
ATOM 1558 O O . GLY A 1 192 ? 8.154 4.653 2.287 1.00 95.94 192 GLY A O 1
ATOM 1559 N N . LEU A 1 193 ? 9.581 3.652 3.701 1.00 96.50 193 LEU A N 1
ATOM 1560 C CA . LEU A 1 193 ? 9.876 4.873 4.448 1.00 96.50 193 LEU A CA 1
ATOM 1561 C C . LEU A 1 193 ? 10.497 5.960 3.563 1.00 96.50 193 LEU A C 1
ATOM 1563 O O . LEU A 1 193 ? 10.042 7.104 3.614 1.00 96.50 193 LEU A O 1
ATOM 1567 N N . GLN A 1 194 ? 11.470 5.628 2.709 1.00 95.69 194 GLN A N 1
ATOM 1568 C CA . GLN A 1 194 ? 12.086 6.612 1.815 1.00 95.69 194 GLN A CA 1
ATOM 1569 C C . GLN A 1 194 ? 11.064 7.238 0.859 1.00 95.69 194 GLN A C 1
ATOM 1571 O O . GLN A 1 194 ? 11.101 8.449 0.641 1.00 95.69 194 GLN A O 1
ATOM 1576 N N . GLU A 1 195 ? 10.123 6.451 0.336 1.00 95.19 195 GLU A N 1
ATOM 1577 C CA . GLU A 1 195 ? 9.053 6.933 -0.544 1.00 95.19 195 GLU A CA 1
ATOM 1578 C C . GLU A 1 195 ? 8.020 7.813 0.177 1.00 95.19 195 GLU A C 1
ATOM 1580 O O . GLU A 1 195 ? 7.387 8.665 -0.461 1.00 95.19 195 GLU A O 1
ATOM 1585 N N . PHE A 1 196 ? 7.836 7.614 1.487 1.00 96.06 196 PHE A N 1
ATOM 1586 C CA . PHE A 1 196 ? 6.841 8.328 2.293 1.00 96.06 196 PHE A CA 1
ATOM 1587 C C . PHE A 1 196 ? 7.389 9.595 2.947 1.00 96.06 196 PHE A C 1
ATOM 1589 O O . PHE A 1 196 ? 6.716 10.619 2.916 1.00 96.06 196 PHE A O 1
ATOM 1596 N N . VAL A 1 197 ? 8.589 9.539 3.533 1.00 95.88 197 VAL A N 1
ATOM 1597 C CA . VAL A 1 197 ? 9.168 10.640 4.328 1.00 95.88 197 VAL A CA 1
ATOM 1598 C C . VAL A 1 197 ? 10.477 11.192 3.758 1.00 95.88 197 VAL A C 1
ATOM 1600 O O . VAL A 1 197 ? 11.020 12.163 4.293 1.00 95.88 197 VAL A O 1
ATOM 1603 N N . GLY A 1 198 ? 11.002 10.593 2.687 1.00 94.94 198 GLY A N 1
ATOM 1604 C CA . GLY A 1 198 ? 12.282 10.955 2.079 1.00 94.94 198 GLY A CA 1
ATOM 1605 C C . GLY A 1 198 ? 13.489 10.266 2.725 1.00 94.94 198 GLY A C 1
ATOM 1606 O O . GLY A 1 198 ? 13.449 9.813 3.874 1.00 94.94 198 GLY A O 1
ATOM 1607 N N . LYS A 1 199 ? 14.600 10.213 1.978 1.00 92.06 199 LYS A N 1
ATOM 1608 C CA . LYS A 1 199 ? 15.829 9.505 2.372 1.00 92.06 199 LYS A CA 1
ATOM 1609 C C . LYS A 1 199 ? 16.408 9.991 3.703 1.00 92.06 199 LYS A C 1
ATOM 1611 O O . LYS A 1 199 ? 16.586 9.195 4.615 1.00 92.06 199 LYS A O 1
ATOM 1616 N N . GLU A 1 200 ? 16.638 11.295 3.851 1.00 93.56 200 GLU A N 1
ATOM 1617 C CA . GLU A 1 200 ? 17.271 11.845 5.061 1.00 93.56 200 GLU A CA 1
ATOM 1618 C C . GLU A 1 200 ? 16.461 11.584 6.336 1.00 93.56 200 GLU A C 1
ATOM 1620 O O . GLU A 1 200 ? 17.025 11.330 7.402 1.00 93.56 200 GLU A O 1
ATOM 1625 N N . ASN A 1 201 ? 15.130 11.667 6.250 1.00 95.31 201 ASN A N 1
ATOM 1626 C CA . ASN A 1 201 ? 14.270 11.368 7.389 1.00 95.31 201 ASN A CA 1
ATOM 1627 C C . ASN A 1 201 ? 14.248 9.868 7.672 1.00 95.31 201 ASN A C 1
ATOM 1629 O O . ASN A 1 201 ? 14.275 9.483 8.837 1.00 95.31 201 ASN A O 1
ATOM 1633 N N . THR A 1 202 ? 14.265 9.030 6.635 1.00 95.19 202 THR A N 1
ATOM 1634 C CA . THR A 1 202 ? 14.351 7.574 6.792 1.00 95.19 202 THR A CA 1
ATOM 1635 C C . THR A 1 202 ? 15.623 7.168 7.521 1.00 95.19 202 THR A C 1
ATOM 1637 O O . THR A 1 202 ? 15.533 6.453 8.515 1.00 95.19 202 THR A O 1
ATOM 1640 N N . ASP A 1 203 ? 16.781 7.700 7.123 1.00 94.00 203 ASP A N 1
ATOM 1641 C CA . ASP A 1 203 ? 18.068 7.407 7.764 1.00 94.00 203 ASP A CA 1
ATOM 1642 C C . ASP A 1 203 ? 18.020 7.734 9.277 1.00 94.00 203 ASP A C 1
ATOM 1644 O O . ASP A 1 203 ? 18.461 6.947 10.119 1.00 94.00 203 ASP A O 1
ATOM 1648 N N . LYS A 1 204 ? 17.384 8.857 9.654 1.00 95.56 204 LYS A N 1
ATOM 1649 C CA . LYS A 1 204 ? 17.160 9.235 11.065 1.00 95.56 204 LYS A CA 1
ATOM 1650 C C . LYS A 1 204 ? 16.193 8.291 11.785 1.00 95.56 204 LYS A C 1
ATOM 1652 O O . LYS A 1 204 ? 16.409 7.977 12.956 1.00 95.56 204 LYS A O 1
ATOM 1657 N N . LEU A 1 205 ? 15.108 7.874 11.133 1.00 95.50 205 LEU A N 1
ATOM 1658 C CA . LEU A 1 205 ? 14.107 6.975 11.717 1.00 95.50 205 LEU A CA 1
ATOM 1659 C C . LEU A 1 205 ? 14.682 5.579 11.958 1.00 95.50 205 LEU A C 1
ATOM 1661 O O . LEU A 1 205 ? 14.539 5.067 13.064 1.00 95.50 205 LEU A O 1
ATOM 1665 N N . ILE A 1 206 ? 15.384 5.010 10.975 1.00 93.75 206 ILE A N 1
ATOM 1666 C CA . ILE A 1 206 ? 16.060 3.711 11.099 1.00 93.75 206 ILE A CA 1
ATOM 1667 C C . ILE A 1 206 ? 17.129 3.763 12.192 1.00 93.75 206 ILE A C 1
ATOM 1669 O O . ILE A 1 206 ? 17.182 2.880 13.042 1.00 93.75 206 ILE A O 1
ATOM 1673 N N . SER A 1 207 ? 17.926 4.836 12.249 1.00 93.94 207 SER A N 1
ATOM 1674 C CA . SER A 1 207 ? 18.893 5.022 13.335 1.00 93.94 207 SER A CA 1
ATOM 1675 C C . SER A 1 207 ? 18.220 5.034 14.714 1.00 93.94 207 SER A C 1
ATOM 1677 O O . SER A 1 207 ? 18.704 4.375 15.632 1.00 93.94 207 SER A O 1
ATOM 1679 N N . ASN A 1 208 ? 17.079 5.717 14.869 1.00 93.50 208 ASN A N 1
ATOM 1680 C CA . ASN A 1 208 ? 16.338 5.711 16.132 1.00 93.50 208 ASN A CA 1
ATOM 1681 C C . ASN A 1 208 ? 15.767 4.328 16.474 1.00 93.50 208 ASN A C 1
ATOM 1683 O O . ASN A 1 208 ? 15.889 3.909 17.621 1.00 93.50 208 ASN A O 1
ATOM 1687 N N . LEU A 1 209 ? 15.196 3.612 15.500 1.00 92.12 209 LEU A N 1
ATOM 1688 C CA . LEU A 1 209 ? 14.701 2.248 15.709 1.00 92.12 209 LEU A CA 1
ATOM 1689 C C . LEU A 1 209 ? 15.818 1.314 16.180 1.00 92.12 209 LEU A C 1
ATOM 1691 O O . LEU A 1 209 ? 15.633 0.590 17.151 1.00 92.12 209 LEU A O 1
ATOM 1695 N N . ASN A 1 210 ? 16.996 1.388 15.564 1.00 89.00 210 ASN A N 1
ATOM 1696 C CA . ASN A 1 210 ? 18.127 0.535 15.927 1.00 89.00 210 ASN A CA 1
ATOM 1697 C C . ASN A 1 210 ? 18.701 0.863 17.313 1.00 89.00 210 ASN A C 1
ATOM 1699 O O . ASN A 1 210 ? 19.212 -0.022 17.993 1.00 89.00 210 ASN A O 1
ATOM 1703 N N . LEU A 1 211 ? 18.638 2.130 17.734 1.00 90.56 211 LEU A N 1
ATOM 1704 C CA . LEU A 1 211 ? 19.189 2.579 19.016 1.00 90.56 211 LEU A CA 1
ATOM 1705 C C . LEU A 1 211 ? 18.205 2.464 20.187 1.00 90.56 211 LEU A C 1
ATOM 1707 O O . LEU A 1 211 ? 18.640 2.270 21.320 1.00 90.56 211 LEU A O 1
ATOM 1711 N N . TYR A 1 212 ? 16.907 2.636 19.936 1.00 90.38 212 TYR A N 1
ATOM 1712 C CA . TYR A 1 212 ? 15.891 2.802 20.983 1.00 90.38 212 TYR A CA 1
ATOM 1713 C C . TYR A 1 212 ? 14.675 1.884 20.820 1.00 90.38 212 TYR A C 1
ATOM 1715 O O . TYR A 1 212 ? 13.819 1.868 21.696 1.00 90.38 212 TYR A O 1
ATOM 1723 N N . GLY A 1 213 ? 14.563 1.147 19.711 1.00 86.38 213 GLY A N 1
ATOM 1724 C CA . GLY A 1 213 ? 13.390 0.327 19.384 1.00 86.38 213 GLY A CA 1
ATOM 1725 C C . GLY A 1 213 ? 12.172 1.124 18.902 1.00 86.38 213 GLY A C 1
ATOM 1726 O O . GLY A 1 213 ? 11.160 0.533 18.533 1.00 86.38 213 GLY A O 1
ATOM 1727 N N . GLU A 1 214 ? 12.257 2.457 18.873 1.00 90.44 214 GLU A N 1
ATOM 1728 C CA . GLU A 1 214 ? 11.147 3.341 18.525 1.00 90.44 214 GLU A CA 1
ATOM 1729 C C . GLU A 1 214 ? 11.607 4.654 17.866 1.00 90.44 214 GLU A C 1
ATOM 1731 O O . GLU A 1 214 ? 12.736 5.128 18.028 1.00 90.44 214 GLU A O 1
ATOM 1736 N N . PHE A 1 215 ? 10.701 5.298 17.133 1.00 91.81 215 PHE A N 1
ATOM 1737 C CA . PHE A 1 215 ? 10.873 6.659 16.647 1.00 91.81 215 PHE A CA 1
ATOM 1738 C C . PHE A 1 215 ? 10.831 7.660 17.802 1.00 91.81 215 PHE A C 1
ATOM 1740 O O . PHE A 1 215 ? 9.825 7.782 18.497 1.00 91.81 215 PHE A O 1
ATOM 1747 N N . LYS A 1 216 ? 11.867 8.495 17.923 1.00 91.19 216 LYS A N 1
ATOM 1748 C CA . LYS A 1 216 ? 11.855 9.634 18.858 1.00 91.19 216 LYS A CA 1
ATOM 1749 C C . LYS A 1 216 ? 10.828 10.708 18.497 1.00 91.19 216 LYS A C 1
ATOM 1751 O O . LYS A 1 216 ? 10.275 11.370 19.370 1.00 91.19 216 LYS A O 1
ATOM 1756 N N . LYS A 1 217 ? 10.617 10.937 17.199 1.00 92.44 217 LYS A N 1
ATOM 1757 C CA . LYS A 1 217 ? 9.666 11.922 16.674 1.00 92.44 217 LYS A CA 1
ATOM 1758 C C . LYS A 1 217 ? 8.892 11.294 15.525 1.00 92.44 217 LYS A C 1
ATOM 1760 O O . LYS A 1 217 ? 9.490 10.942 14.514 1.00 92.44 217 LYS A O 1
ATOM 1765 N N . MET A 1 218 ? 7.574 11.200 15.683 1.00 94.69 218 MET A N 1
ATOM 1766 C CA . MET A 1 218 ? 6.689 10.686 14.639 1.00 94.69 218 MET A CA 1
ATOM 1767 C C . MET A 1 218 ? 6.591 11.698 13.478 1.00 94.69 218 MET A C 1
ATOM 1769 O O . MET A 1 218 ? 6.189 12.841 13.732 1.00 94.69 218 MET A O 1
ATOM 1773 N N . PRO A 1 219 ? 6.952 11.321 12.238 1.00 95.75 219 PRO A N 1
ATOM 1774 C CA . PRO A 1 219 ? 6.731 12.153 11.054 1.00 95.75 219 PRO A CA 1
ATOM 1775 C C . PRO A 1 219 ? 5.230 12.291 10.746 1.00 95.75 219 PRO A C 1
ATOM 1777 O O . PRO A 1 219 ? 4.425 11.421 11.083 1.00 95.75 219 PRO A O 1
ATOM 1780 N N . GLU A 1 220 ? 4.832 13.401 10.124 1.00 96.19 220 GLU A N 1
ATOM 1781 C CA . GLU A 1 220 ? 3.414 13.698 9.864 1.00 96.19 220 GLU A CA 1
ATOM 1782 C C . GLU A 1 220 ? 2.803 12.721 8.851 1.00 96.19 220 GLU A C 1
ATOM 1784 O O . GLU A 1 220 ? 1.633 12.346 8.954 1.00 96.19 220 GLU A O 1
ATOM 1789 N N . GLU A 1 2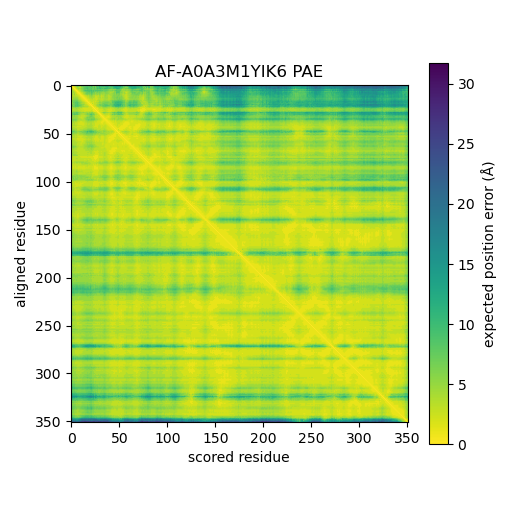21 ? 3.618 12.265 7.906 1.00 97.06 221 GLU A N 1
ATOM 1790 C CA . GLU A 1 221 ? 3.254 11.338 6.844 1.00 97.06 221 GLU A CA 1
ATOM 1791 C C . GLU A 1 221 ? 2.866 9.963 7.398 1.00 97.06 221 GLU A C 1
ATOM 1793 O O . GLU A 1 221 ? 1.945 9.347 6.867 1.00 97.06 221 GLU A O 1
ATOM 1798 N N . LEU A 1 222 ? 3.494 9.521 8.497 1.00 97.38 222 LEU A N 1
ATOM 1799 C CA . LEU A 1 222 ? 3.170 8.255 9.168 1.00 97.38 222 LEU A CA 1
ATOM 1800 C C . LEU A 1 222 ? 2.114 8.411 10.270 1.00 97.38 222 LEU A C 1
ATOM 1802 O O . LEU A 1 222 ? 1.554 7.416 10.724 1.00 97.38 222 LEU A O 1
ATOM 1806 N N . ASN A 1 223 ? 1.800 9.639 10.699 1.00 97.50 223 ASN A N 1
ATOM 1807 C CA . ASN A 1 223 ? 0.766 9.908 11.700 1.00 97.50 223 ASN A CA 1
ATOM 1808 C C . ASN A 1 223 ? -0.649 9.791 11.095 1.00 97.50 223 ASN A C 1
ATOM 1810 O O . ASN A 1 223 ? -1.348 10.789 10.895 1.00 97.50 223 ASN A O 1
ATOM 1814 N N . LYS A 1 224 ? -1.041 8.558 10.768 1.00 98.25 224 LYS A N 1
ATOM 1815 C CA . LYS A 1 224 ? -2.261 8.183 10.035 1.00 98.25 224 LYS A CA 1
ATOM 1816 C C . LYS A 1 224 ? -2.988 7.044 10.739 1.00 98.25 224 LYS A C 1
ATOM 1818 O O . LYS A 1 224 ? -2.435 6.463 11.669 1.00 98.25 224 LYS A O 1
ATO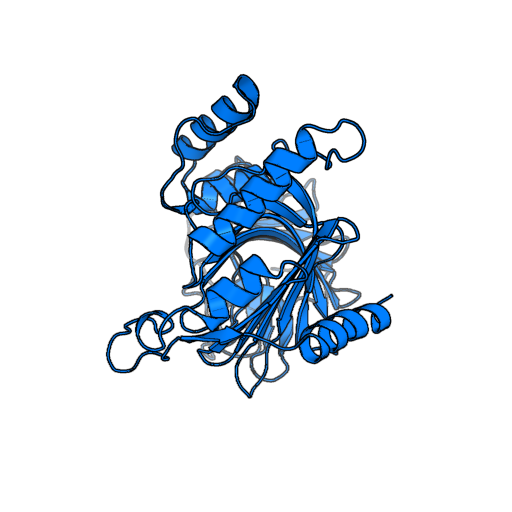M 1823 N N . ALA A 1 225 ? -4.212 6.730 10.306 1.00 98.50 225 ALA A N 1
ATOM 1824 C CA . ALA A 1 225 ? -5.022 5.692 10.951 1.00 98.50 225 ALA A CA 1
ATOM 1825 C C . ALA A 1 225 ? -4.259 4.361 11.093 1.00 98.50 225 ALA A C 1
ATOM 1827 O O . ALA A 1 225 ? -4.160 3.856 12.208 1.00 98.50 225 ALA A O 1
ATOM 1828 N N . PHE A 1 226 ? -3.643 3.863 10.016 1.00 98.81 226 PHE A N 1
ATOM 1829 C CA . PHE A 1 226 ? -2.718 2.730 10.066 1.00 98.81 226 PHE A CA 1
ATOM 1830 C C . PHE A 1 226 ? -1.478 2.968 9.203 1.00 98.81 226 PHE A C 1
ATOM 1832 O O . PHE A 1 226 ? -1.589 3.318 8.027 1.00 98.81 226 PHE A O 1
ATOM 1839 N N . PHE A 1 227 ? -0.306 2.699 9.773 1.00 98.62 227 PHE A N 1
ATOM 1840 C CA . PHE A 1 227 ? 0.927 2.435 9.038 1.00 98.62 227 PHE A CA 1
ATOM 1841 C C . PHE A 1 227 ? 1.311 0.968 9.223 1.00 98.62 227 PHE A C 1
ATOM 1843 O O . PHE A 1 227 ? 1.439 0.481 10.349 1.00 98.62 227 PHE A O 1
ATOM 1850 N N . LEU A 1 228 ? 1.490 0.276 8.106 1.00 98.75 228 LEU A N 1
ATOM 1851 C CA . LEU A 1 228 ? 1.790 -1.141 8.021 1.00 98.75 228 LEU A CA 1
ATOM 1852 C C . LEU A 1 228 ? 3.177 -1.305 7.392 1.00 98.75 228 LEU A C 1
ATOM 1854 O O . LEU A 1 228 ? 3.396 -0.913 6.247 1.00 98.75 228 LEU A O 1
ATOM 1858 N N . GLY A 1 229 ? 4.117 -1.860 8.151 1.00 97.81 229 GLY A N 1
ATOM 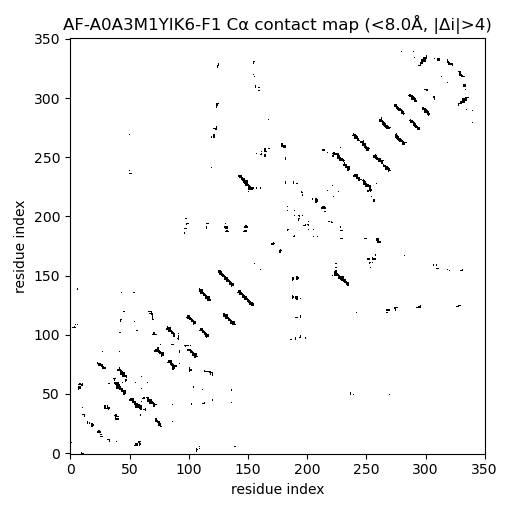1859 C CA . GLY A 1 229 ? 5.504 -2.051 7.728 1.00 97.81 229 GLY A CA 1
ATOM 1860 C C . GLY A 1 229 ? 5.733 -3.281 6.848 1.00 97.81 229 GLY A C 1
ATOM 1861 O O . GLY A 1 229 ? 6.725 -3.345 6.124 1.00 97.81 229 GLY A O 1
ATOM 1862 N N . ASP A 1 230 ? 4.829 -4.256 6.912 1.00 98.56 230 ASP A N 1
ATOM 1863 C CA . ASP A 1 230 ? 4.880 -5.483 6.116 1.00 98.56 230 ASP A CA 1
ATOM 1864 C C . ASP A 1 230 ? 3.461 -5.918 5.747 1.00 98.56 230 ASP A C 1
ATOM 1866 O O . ASP A 1 230 ? 2.668 -6.292 6.616 1.00 98.56 230 ASP A O 1
ATOM 1870 N N . VAL A 1 231 ? 3.134 -5.829 4.461 1.00 98.69 231 VAL A N 1
ATOM 1871 C CA . VAL A 1 231 ? 1.901 -6.364 3.891 1.00 98.69 231 VAL A CA 1
ATOM 1872 C C . VAL A 1 231 ? 2.249 -7.100 2.609 1.00 98.69 231 VAL A C 1
ATOM 1874 O O . VAL A 1 231 ? 2.591 -6.488 1.597 1.00 98.69 231 VAL A O 1
ATOM 1877 N N . LYS A 1 232 ? 2.099 -8.421 2.636 1.00 98.56 232 LYS A N 1
ATOM 1878 C CA . LYS A 1 232 ? 2.196 -9.256 1.441 1.00 98.56 232 LYS A CA 1
ATOM 1879 C C . LYS A 1 232 ? 0.825 -9.373 0.816 1.00 98.56 232 LYS A C 1
ATOM 1881 O O . LYS A 1 232 ? -0.151 -9.600 1.532 1.00 98.56 232 LYS A O 1
ATOM 1886 N N . MET A 1 233 ? 0.730 -9.200 -0.495 1.00 98.12 233 MET A N 1
ATOM 1887 C CA . MET A 1 233 ? -0.538 -9.316 -1.211 1.00 98.12 233 MET A CA 1
ATOM 1888 C C . MET A 1 233 ? -0.377 -10.067 -2.524 1.00 98.12 233 MET A C 1
ATOM 1890 O O . MET A 1 233 ? 0.684 -10.057 -3.142 1.00 98.12 233 MET A O 1
ATOM 1894 N N . ARG A 1 234 ? -1.481 -10.632 -3.005 1.00 96.75 234 ARG A N 1
ATOM 1895 C CA . ARG A 1 234 ? -1.615 -11.120 -4.378 1.00 96.75 234 ARG A CA 1
ATOM 1896 C C . ARG A 1 234 ? -2.863 -10.557 -5.034 1.00 96.75 234 ARG A C 1
ATOM 1898 O O . ARG A 1 234 ? -3.829 -10.198 -4.360 1.00 96.75 234 ARG A O 1
ATOM 1905 N N . TRP A 1 235 ? -2.860 -10.513 -6.359 1.00 96.12 235 TRP A N 1
ATOM 1906 C CA . TRP A 1 235 ? -4.086 -10.276 -7.113 1.00 96.12 235 TRP A CA 1
ATOM 1907 C C . TRP A 1 235 ? -4.856 -11.581 -7.289 1.00 96.12 235 TRP A C 1
ATOM 1909 O O . TRP A 1 235 ? -4.316 -12.576 -7.769 1.00 96.12 235 TRP A O 1
ATOM 1919 N N . ASP A 1 236 ? -6.132 -11.565 -6.924 1.00 94.31 236 ASP A N 1
ATOM 1920 C CA . ASP A 1 236 ? -7.067 -12.649 -7.178 1.00 94.31 236 ASP A CA 1
ATOM 1921 C C . ASP A 1 236 ? -8.005 -12.265 -8.325 1.00 94.31 236 ASP A C 1
ATOM 1923 O O . ASP A 1 236 ? -8.923 -11.457 -8.163 1.00 94.31 236 ASP A O 1
ATOM 1927 N N . ALA A 1 237 ? -7.785 -12.861 -9.498 1.00 91.94 237 ALA A N 1
ATOM 1928 C CA . ALA A 1 237 ? -8.565 -12.559 -10.694 1.00 91.94 237 ALA A CA 1
ATOM 1929 C C . ALA A 1 237 ? -10.035 -13.001 -10.592 1.00 91.94 237 ALA A C 1
ATOM 1931 O O . ALA A 1 237 ? -10.903 -12.348 -11.170 1.00 91.94 237 ALA A O 1
ATOM 1932 N N . LYS A 1 238 ? -10.340 -14.075 -9.845 1.00 90.31 238 LYS A N 1
ATOM 1933 C CA . LYS A 1 238 ? -11.721 -14.565 -9.676 1.00 90.31 238 LYS A CA 1
ATOM 1934 C C . LYS A 1 238 ? -12.535 -13.596 -8.827 1.00 90.31 238 LYS A C 1
ATOM 1936 O O . LYS A 1 238 ? -13.704 -13.350 -9.114 1.00 90.31 238 LYS A O 1
ATOM 1941 N N . ARG A 1 239 ? -11.906 -13.045 -7.790 1.00 90.50 239 ARG A N 1
ATOM 1942 C CA . ARG A 1 239 ? -12.509 -12.064 -6.880 1.00 90.50 239 ARG A CA 1
ATOM 1943 C C . ARG A 1 239 ? -12.398 -10.627 -7.378 1.00 90.50 239 ARG A C 1
ATOM 1945 O O . ARG A 1 239 ? -13.105 -9.766 -6.869 1.00 90.50 239 ARG A O 1
ATOM 1952 N N . GLN A 1 240 ? -11.521 -10.374 -8.349 1.00 94.12 240 GLN A N 1
ATOM 1953 C CA . GLN A 1 240 ? -11.156 -9.035 -8.814 1.00 94.12 240 GLN A CA 1
ATOM 1954 C C . GLN A 1 240 ? -10.642 -8.157 -7.661 1.00 94.12 240 GLN A C 1
ATOM 1956 O O . GLN A 1 240 ? -11.062 -7.009 -7.480 1.00 94.12 240 GLN A O 1
ATOM 1961 N N . SER A 1 241 ? -9.746 -8.713 -6.844 1.00 96.31 241 SER A N 1
ATOM 1962 C CA . SER A 1 241 ? -9.280 -8.070 -5.614 1.00 96.31 241 SER A CA 1
ATOM 1963 C C . SER A 1 241 ? -7.802 -8.304 -5.333 1.00 96.31 241 SER A C 1
ATOM 1965 O O . SER A 1 241 ? -7.301 -9.407 -5.534 1.00 96.31 241 SER A O 1
ATOM 1967 N N . PHE A 1 242 ? -7.138 -7.307 -4.751 1.00 97.69 242 PHE A N 1
ATOM 1968 C CA . PHE A 1 242 ? -5.879 -7.520 -4.040 1.00 97.69 242 PHE A CA 1
ATOM 1969 C C . PHE A 1 242 ? -6.191 -8.085 -2.657 1.00 97.69 242 PHE A C 1
ATOM 1971 O O . PHE A 1 242 ? -6.946 -7.461 -1.912 1.00 97.69 242 PHE A O 1
ATOM 1978 N N . VAL A 1 243 ? -5.622 -9.237 -2.316 1.00 97.69 243 VAL A N 1
ATOM 1979 C CA . VAL A 1 243 ? -5.829 -9.924 -1.033 1.00 97.69 243 VAL A CA 1
ATOM 1980 C C . VAL A 1 243 ? -4.503 -10.074 -0.306 1.00 97.69 243 VAL A C 1
ATOM 1982 O O . VAL A 1 243 ? -3.504 -10.429 -0.928 1.00 97.69 243 VAL A O 1
ATOM 1985 N N . SER A 1 244 ? -4.481 -9.778 0.994 1.00 97.94 244 SER A N 1
ATOM 1986 C CA . SER A 1 244 ? -3.283 -9.971 1.807 1.00 97.94 244 SER A CA 1
ATOM 1987 C C . SER A 1 244 ? -3.048 -11.438 2.152 1.00 97.94 244 SER A C 1
ATOM 1989 O O . SER A 1 244 ? -3.994 -12.215 2.306 1.00 97.94 244 SER A O 1
ATOM 1991 N N . GLU A 1 245 ? -1.784 -11.789 2.353 1.00 96.12 245 GLU A N 1
ATOM 1992 C CA . GLU A 1 245 ? -1.338 -13.131 2.715 1.00 96.12 245 GLU A CA 1
ATOM 1993 C C . GLU A 1 245 ? -0.417 -13.092 3.936 1.00 96.12 245 GLU A C 1
ATOM 1995 O O . GLU A 1 245 ? 0.428 -12.208 4.071 1.00 96.12 245 GLU A O 1
ATOM 2000 N N . GLY A 1 246 ? -0.567 -14.078 4.821 1.00 96.19 246 GLY A N 1
ATOM 2001 C CA . GLY A 1 246 ? 0.189 -14.145 6.069 1.00 96.19 246 GLY A CA 1
ATOM 2002 C C . GLY A 1 246 ? -0.178 -13.048 7.074 1.00 96.19 246 GLY A C 1
ATOM 2003 O O . GLY A 1 246 ? -1.272 -12.483 7.040 1.00 96.19 246 GLY A O 1
ATOM 2004 N N . LYS A 1 247 ? 0.749 -12.791 8.002 1.00 97.81 247 LYS A N 1
ATOM 2005 C CA . LYS A 1 247 ? 0.604 -11.783 9.057 1.00 97.81 247 LYS A CA 1
ATOM 2006 C C . LYS A 1 247 ? 0.796 -10.370 8.521 1.00 97.81 247 LYS A C 1
ATOM 2008 O O . LYS A 1 247 ? 1.526 -10.152 7.558 1.00 97.81 247 LYS A O 1
ATOM 2013 N N . ILE A 1 248 ? 0.194 -9.409 9.210 1.00 98.69 248 ILE A N 1
ATOM 2014 C CA . ILE A 1 248 ? 0.293 -7.984 8.908 1.00 98.69 248 ILE A CA 1
ATOM 2015 C C . ILE A 1 248 ? 1.243 -7.335 9.908 1.00 98.69 248 ILE A C 1
ATOM 2017 O O . ILE A 1 248 ? 1.028 -7.405 11.117 1.00 98.69 248 ILE A O 1
ATOM 2021 N N . GLY A 1 249 ? 2.291 -6.686 9.412 1.00 98.50 249 GLY A N 1
ATOM 2022 C CA . GLY A 1 249 ? 3.207 -5.901 10.230 1.00 98.50 249 GLY A CA 1
ATOM 2023 C C . GLY A 1 249 ? 2.600 -4.547 10.581 1.00 98.50 249 GLY A C 1
ATOM 2024 O O . GLY A 1 249 ? 2.729 -3.605 9.804 1.00 98.50 249 GLY A O 1
ATOM 2025 N N . LEU A 1 250 ? 1.953 -4.421 11.739 1.00 98.62 250 LEU A N 1
ATOM 2026 C CA . LEU A 1 250 ? 1.400 -3.160 12.229 1.00 98.62 250 LEU A CA 1
ATOM 2027 C C . LEU A 1 250 ? 2.524 -2.300 12.823 1.00 98.62 250 LEU A C 1
ATOM 2029 O O . LEU A 1 250 ? 3.050 -2.596 13.894 1.00 98.62 250 LEU A O 1
ATOM 2033 N N . GLY A 1 251 ? 2.896 -1.230 12.119 1.00 97.75 251 GLY A N 1
ATOM 2034 C CA . GLY A 1 251 ? 3.948 -0.306 12.540 1.00 97.75 251 GLY A CA 1
ATOM 2035 C C . GLY A 1 251 ? 3.436 0.697 13.569 1.00 97.75 251 GLY A C 1
ATOM 2036 O O . GLY A 1 251 ? 3.886 0.702 14.712 1.00 97.75 251 GLY A O 1
ATOM 2037 N N . ASN A 1 252 ? 2.448 1.517 13.203 1.00 98.25 252 ASN A N 1
ATOM 2038 C CA . ASN A 1 252 ? 1.846 2.478 14.129 1.00 98.25 252 ASN A CA 1
ATOM 2039 C C . ASN A 1 252 ? 0.375 2.783 13.815 1.00 98.25 252 ASN A C 1
ATOM 2041 O O . ASN A 1 252 ? -0.100 2.623 12.690 1.00 98.25 252 ASN A O 1
ATOM 2045 N N . ILE A 1 253 ? -0.327 3.266 14.842 1.00 98.69 253 ILE A N 1
ATOM 2046 C CA . ILE A 1 253 ? -1.668 3.848 14.760 1.00 98.69 253 ILE A CA 1
ATOM 2047 C C . ILE A 1 253 ? -1.564 5.287 15.256 1.00 98.69 253 ILE A C 1
ATOM 2049 O O . ILE A 1 253 ? -1.312 5.536 16.439 1.00 98.69 253 ILE A O 1
ATOM 2053 N N . TYR A 1 254 ? -1.729 6.253 14.357 1.00 98.25 254 TYR A N 1
ATOM 2054 C CA . TYR A 1 254 ? -1.385 7.652 14.609 1.00 98.25 254 TYR A CA 1
ATOM 2055 C C . TYR A 1 254 ? 0.019 7.750 15.228 1.00 98.25 254 TYR A C 1
ATOM 2057 O O . TYR A 1 254 ? 0.976 7.196 14.695 1.00 98.25 254 TYR A O 1
ATOM 2065 N N . LYS A 1 255 ? 0.167 8.402 16.382 1.00 97.00 255 LYS A N 1
ATOM 2066 C CA . LYS A 1 255 ? 1.458 8.546 17.071 1.00 97.00 255 LYS A CA 1
ATOM 2067 C C . LYS A 1 255 ? 1.853 7.335 17.921 1.00 97.00 255 LYS A C 1
ATOM 2069 O O . LYS A 1 255 ? 2.935 7.349 18.499 1.00 97.00 255 LYS A O 1
ATOM 2074 N N . LYS A 1 256 ? 0.988 6.326 18.054 1.00 97.62 256 LYS A N 1
ATOM 2075 C CA . LYS A 1 256 ? 1.238 5.145 18.887 1.00 97.62 256 LYS A CA 1
ATOM 2076 C C . LYS A 1 256 ? 1.950 4.076 18.071 1.00 97.62 256 LYS A C 1
ATOM 2078 O O . LYS A 1 256 ? 1.356 3.491 17.169 1.00 97.62 256 LYS A O 1
ATOM 2083 N N . GLN A 1 257 ? 3.226 3.869 18.377 1.00 96.75 257 GLN A N 1
ATOM 2084 C CA . GLN A 1 257 ? 4.039 2.820 17.770 1.00 96.75 257 GLN A CA 1
ATOM 2085 C C . GLN A 1 257 ? 3.656 1.465 18.355 1.00 96.75 257 GLN A C 1
ATOM 2087 O O . GLN A 1 257 ? 3.436 1.350 19.556 1.00 96.75 257 GLN A O 1
ATOM 2092 N N . VAL A 1 258 ? 3.546 0.474 17.478 1.00 96.81 258 VAL A N 1
ATOM 2093 C CA . VAL A 1 258 ? 3.187 -0.910 17.793 1.00 96.81 258 VAL A CA 1
ATOM 2094 C C . VAL A 1 258 ? 4.347 -1.815 17.390 1.00 96.81 258 VAL A C 1
ATOM 2096 O O . VAL A 1 258 ? 4.907 -2.502 18.233 1.00 96.81 258 VAL A O 1
ATOM 2099 N N . ASN A 1 259 ? 4.761 -1.752 16.121 1.00 96.75 259 ASN A N 1
ATOM 2100 C CA . ASN A 1 259 ? 5.881 -2.503 15.550 1.00 96.75 259 ASN A CA 1
ATOM 2101 C C . ASN A 1 259 ? 5.807 -4.022 15.785 1.00 96.75 259 ASN A C 1
ATOM 2103 O O . ASN A 1 259 ? 6.814 -4.660 16.103 1.00 96.75 259 ASN A O 1
ATOM 2107 N N . LYS A 1 260 ? 4.623 -4.612 15.592 1.00 97.44 260 LYS A N 1
ATOM 2108 C CA . LYS A 1 260 ? 4.366 -6.049 15.772 1.00 97.44 260 LYS A CA 1
ATOM 2109 C C . LYS A 1 260 ? 3.691 -6.665 14.558 1.00 97.44 260 LYS A C 1
ATOM 2111 O O . LYS A 1 260 ? 2.941 -5.998 13.849 1.00 97.44 260 LYS A O 1
ATOM 2116 N N . TYR A 1 261 ? 3.921 -7.955 14.351 1.00 98.31 261 TYR A N 1
ATOM 2117 C CA . TYR A 1 261 ? 3.097 -8.755 13.454 1.00 98.31 261 TYR A CA 1
ATOM 2118 C C . TYR A 1 261 ? 1.834 -9.225 14.169 1.00 98.31 261 TYR A C 1
ATOM 2120 O O . TYR A 1 261 ? 1.913 -9.811 15.247 1.00 98.31 261 TYR A O 1
ATOM 2128 N N . ILE A 1 262 ? 0.693 -9.024 13.521 1.00 98.12 262 ILE A N 1
ATOM 2129 C CA . ILE A 1 262 ? -0.621 -9.499 13.961 1.00 98.12 262 ILE A CA 1
ATOM 2130 C C . ILE A 1 262 ? -1.262 -10.355 12.875 1.00 98.12 262 ILE A C 1
ATOM 2132 O O . ILE A 1 262 ? -0.942 -10.218 11.688 1.00 98.12 262 ILE A O 1
ATOM 2136 N N . ASP A 1 263 ? -2.169 -11.238 13.275 1.00 97.81 263 ASP A N 1
ATOM 2137 C CA . ASP A 1 263 ? -3.007 -11.948 12.322 1.00 97.81 263 ASP A CA 1
ATOM 2138 C C . ASP A 1 263 ? -4.040 -10.975 11.733 1.00 97.81 263 ASP A C 1
ATOM 2140 O O . ASP A 1 263 ? -4.450 -9.987 12.348 1.00 97.81 263 ASP A O 1
ATOM 2144 N N . GLY A 1 264 ? -4.416 -11.182 10.475 1.00 97.44 264 GLY A N 1
ATOM 2145 C CA . GLY A 1 264 ? -5.306 -10.247 9.803 1.00 97.44 264 GLY A CA 1
ATOM 2146 C C . GLY A 1 264 ? -5.487 -10.523 8.322 1.00 97.44 264 GLY A C 1
ATOM 2147 O O . GLY A 1 264 ? -4.793 -11.343 7.726 1.00 97.44 264 GLY A O 1
ATOM 2148 N N . LYS A 1 265 ? -6.452 -9.826 7.725 1.00 98.12 265 LYS A N 1
ATOM 2149 C CA . LYS A 1 265 ? -6.759 -9.879 6.294 1.00 98.12 265 LYS A CA 1
ATOM 2150 C C . LYS A 1 265 ? -7.081 -8.472 5.790 1.00 98.12 265 LYS A C 1
ATOM 2152 O O . LYS A 1 265 ? -7.936 -7.792 6.353 1.00 98.12 265 LYS A O 1
ATOM 2157 N N . ILE A 1 266 ? -6.438 -8.051 4.709 1.00 98.62 266 ILE A N 1
ATOM 2158 C CA . ILE A 1 266 ? -6.748 -6.831 3.961 1.00 98.62 266 ILE A CA 1
ATOM 2159 C C . ILE A 1 266 ? -7.204 -7.236 2.564 1.00 98.62 266 ILE A C 1
ATOM 2161 O O . ILE A 1 266 ? -6.584 -8.076 1.914 1.00 98.62 266 ILE A O 1
ATOM 2165 N N . GLU A 1 267 ? -8.283 -6.621 2.091 1.00 98.50 267 GLU A N 1
ATOM 2166 C CA . GLU A 1 267 ? -8.764 -6.788 0.723 1.00 98.50 267 GLU A CA 1
ATOM 2167 C C . GLU A 1 267 ? -9.075 -5.427 0.102 1.00 98.50 267 GLU A C 1
ATOM 2169 O O . GLU A 1 267 ? -9.826 -4.636 0.676 1.00 98.50 267 GLU A O 1
ATOM 2174 N N . ILE A 1 268 ? -8.547 -5.187 -1.098 1.00 98.38 268 ILE A N 1
ATOM 2175 C CA . ILE A 1 268 ? -8.953 -4.083 -1.972 1.00 98.38 268 ILE A CA 1
ATOM 2176 C C . ILE A 1 268 ? -9.672 -4.706 -3.164 1.00 98.38 268 ILE A C 1
ATOM 2178 O O . ILE A 1 268 ? -9.044 -5.217 -4.091 1.00 98.38 268 ILE A O 1
ATOM 2182 N N . HIS A 1 269 ? -10.999 -4.699 -3.122 1.00 97.25 269 HIS A N 1
ATOM 2183 C CA . HIS A 1 269 ? -11.852 -5.329 -4.125 1.00 97.25 269 HIS A CA 1
ATOM 2184 C C . HIS A 1 269 ? -12.338 -4.281 -5.119 1.00 97.25 269 HIS A C 1
ATOM 2186 O O . HIS A 1 269 ? -13.041 -3.330 -4.759 1.00 97.25 269 HIS A O 1
ATOM 2192 N N . LYS A 1 270 ? -11.981 -4.485 -6.387 1.00 94.69 270 LYS A N 1
ATOM 2193 C CA . LYS A 1 270 ? -12.384 -3.623 -7.491 1.00 94.69 270 LYS A CA 1
ATOM 2194 C C . LYS A 1 270 ? -13.754 -4.013 -8.004 1.00 94.69 270 LYS A C 1
ATOM 2196 O O . LYS A 1 270 ? -13.955 -5.125 -8.485 1.00 94.69 270 LYS A O 1
ATOM 2201 N N . LYS A 1 271 ? -14.717 -3.100 -7.922 1.00 90.81 271 LYS A N 1
ATOM 2202 C CA . LYS A 1 271 ? -16.104 -3.399 -8.271 1.00 90.81 271 LYS A CA 1
ATOM 2203 C C . LYS A 1 271 ? -16.723 -2.247 -9.034 1.00 90.81 271 LYS A C 1
ATOM 2205 O O . LYS A 1 271 ? -16.702 -1.104 -8.598 1.00 90.81 271 LYS A O 1
ATOM 2210 N N . ARG A 1 272 ? -17.432 -2.562 -10.125 1.00 83.88 272 ARG A N 1
ATOM 2211 C CA . ARG A 1 272 ? -18.212 -1.565 -10.891 1.00 83.88 272 ARG A CA 1
ATOM 2212 C C . ARG A 1 272 ? -19.204 -0.789 -10.020 1.00 83.88 272 ARG A C 1
ATOM 2214 O O . ARG A 1 272 ? -19.534 0.355 -10.305 1.00 83.88 272 ARG A O 1
ATOM 2221 N N . SER A 1 273 ? -19.681 -1.406 -8.938 1.00 86.81 273 SER A N 1
ATOM 2222 C CA . SER A 1 273 ? -20.540 -0.760 -7.951 1.00 86.81 273 SER A CA 1
ATOM 2223 C C . SER A 1 273 ? -19.762 0.058 -6.911 1.00 86.81 273 SER A C 1
ATOM 2225 O O . SER A 1 273 ? -20.305 0.314 -5.846 1.00 86.81 273 SER A O 1
ATOM 2227 N N . GLY A 1 274 ? -18.531 0.480 -7.171 1.00 92.44 274 GLY A N 1
ATOM 2228 C CA . GLY A 1 274 ? -17.673 1.180 -6.218 1.00 92.44 274 GLY A CA 1
ATOM 2229 C C . GLY A 1 274 ? -16.788 0.213 -5.444 1.00 92.44 274 GLY A C 1
ATOM 2230 O O . GLY A 1 274 ? -17.285 -0.773 -4.879 1.00 92.44 274 GLY A O 1
ATOM 2231 N N . ASP A 1 275 ? -15.502 0.547 -5.430 1.00 96.69 275 ASP A N 1
ATOM 2232 C CA . ASP A 1 275 ? -14.445 -0.258 -4.843 1.00 96.69 275 ASP A CA 1
ATOM 2233 C C . ASP A 1 275 ? -14.603 -0.359 -3.326 1.00 96.69 275 ASP A C 1
ATOM 2235 O O . ASP A 1 275 ? -15.222 0.487 -2.665 1.00 96.69 275 ASP A O 1
ATOM 2239 N N . ILE A 1 276 ? -14.103 -1.467 -2.792 1.00 98.06 276 ILE A N 1
ATOM 2240 C CA . ILE A 1 276 ? -14.290 -1.862 -1.403 1.00 98.06 276 ILE A CA 1
ATOM 2241 C C . ILE A 1 276 ? -12.920 -2.052 -0.772 1.00 98.06 276 ILE A C 1
ATOM 2243 O O . ILE A 1 276 ? -12.064 -2.726 -1.339 1.00 98.06 276 ILE A O 1
ATOM 2247 N N . LEU A 1 277 ? -12.752 -1.507 0.427 1.00 98.75 277 LEU A N 1
ATOM 2248 C CA . LEU A 1 277 ? -11.642 -1.840 1.310 1.00 98.75 277 LEU A CA 1
ATOM 2249 C C . LEU A 1 277 ? -12.189 -2.634 2.496 1.00 98.75 277 LEU A C 1
ATOM 2251 O O . LEU A 1 277 ? -13.084 -2.157 3.194 1.00 98.75 277 LEU A O 1
ATOM 2255 N N . ASN A 1 278 ? -11.651 -3.825 2.729 1.00 98.69 278 ASN A N 1
ATOM 2256 C CA . ASN A 1 278 ? -11.869 -4.596 3.947 1.00 98.69 278 ASN A CA 1
ATOM 2257 C C . ASN A 1 278 ? -10.561 -4.700 4.725 1.00 98.69 278 ASN A C 1
ATOM 2259 O O . ASN A 1 278 ? -9.508 -4.929 4.134 1.00 98.69 278 ASN A O 1
ATOM 2263 N N . ILE A 1 279 ? -10.642 -4.560 6.044 1.00 98.81 279 ILE A N 1
ATOM 2264 C CA . ILE A 1 279 ? -9.527 -4.762 6.968 1.00 98.81 279 ILE A CA 1
ATOM 2265 C C . ILE A 1 279 ? -10.061 -5.563 8.148 1.00 98.81 279 ILE A C 1
ATOM 2267 O O . ILE A 1 279 ? -11.012 -5.146 8.808 1.00 98.81 279 ILE A O 1
ATOM 2271 N N . TYR A 1 280 ? -9.447 -6.701 8.417 1.00 98.75 280 TYR A N 1
ATOM 2272 C CA . TYR A 1 280 ? -9.642 -7.498 9.614 1.00 98.75 280 TYR A CA 1
ATOM 2273 C C . TYR A 1 280 ? -8.301 -7.606 10.331 1.00 98.75 280 TYR A C 1
ATOM 2275 O O . TYR A 1 280 ? -7.314 -7.990 9.708 1.00 98.75 280 TYR A O 1
ATOM 2283 N N . LEU A 1 281 ? -8.276 -7.244 11.607 1.00 98.62 281 LEU A N 1
ATOM 2284 C CA . LEU A 1 281 ? -7.111 -7.332 12.481 1.00 98.62 281 LEU A CA 1
ATOM 2285 C C . LEU A 1 281 ? -7.484 -8.231 13.656 1.00 98.62 281 LEU A C 1
ATOM 2287 O O . LEU A 1 281 ? -8.456 -7.938 14.350 1.00 98.62 281 LEU A O 1
ATOM 2291 N N . GLU A 1 282 ? -6.723 -9.292 13.873 1.00 97.88 282 GLU A N 1
ATOM 2292 C CA . GLU A 1 282 ? -6.865 -10.219 14.991 1.00 97.88 282 GLU A CA 1
ATOM 2293 C C . GLU A 1 282 ? -5.612 -10.107 15.852 1.00 97.88 282 GLU A C 1
ATOM 2295 O O . GLU A 1 282 ? -4.510 -10.462 15.437 1.00 97.88 282 GLU A O 1
ATOM 2300 N N . ILE A 1 283 ? -5.781 -9.503 17.026 1.00 97.00 283 ILE A N 1
ATOM 2301 C CA . ILE A 1 283 ? -4.679 -9.249 17.952 1.00 97.00 283 ILE A CA 1
ATOM 2302 C C . ILE A 1 283 ? -4.378 -10.517 18.752 1.00 97.00 283 ILE A C 1
ATOM 2304 O O . ILE A 1 283 ? -3.220 -10.882 18.930 1.00 97.00 283 ILE A O 1
ATOM 2308 N N . ASP A 1 284 ? -5.439 -11.193 19.185 1.00 94.81 284 ASP A N 1
ATOM 2309 C CA . ASP A 1 284 ? -5.429 -12.492 19.845 1.00 94.81 284 ASP A CA 1
ATOM 2310 C C . ASP A 1 284 ? -6.771 -13.206 19.593 1.00 94.81 284 ASP A C 1
ATOM 2312 O O . ASP A 1 284 ? -7.669 -12.665 18.943 1.00 94.81 284 ASP A O 1
ATOM 2316 N N . GLN A 1 285 ? -6.932 -14.406 20.155 1.00 91.75 285 GLN A N 1
ATOM 2317 C CA . GLN A 1 285 ? -8.101 -15.278 19.958 1.00 91.75 285 GLN A CA 1
ATOM 2318 C C . GLN A 1 285 ? -9.452 -14.641 20.339 1.00 91.75 285 GLN A C 1
ATOM 2320 O O . GLN A 1 285 ? -10.502 -15.071 19.860 1.00 91.75 285 GLN A O 1
ATOM 2325 N N . ASN A 1 286 ? -9.448 -13.644 21.221 1.00 93.69 286 ASN A N 1
ATOM 2326 C CA . ASN A 1 286 ? -10.637 -12.980 21.742 1.00 93.69 286 ASN A CA 1
ATOM 2327 C C . ASN A 1 286 ? -10.762 -11.528 21.258 1.00 93.69 286 ASN A C 1
ATOM 2329 O O . ASN A 1 286 ? -11.861 -10.962 21.311 1.00 93.69 286 ASN A O 1
ATOM 2333 N N . THR A 1 287 ? -9.682 -10.926 20.755 1.00 97.81 287 THR A N 1
ATOM 2334 C CA . THR A 1 287 ? -9.636 -9.506 20.392 1.00 97.81 287 THR A CA 1
ATOM 2335 C C . THR A 1 287 ? -9.406 -9.295 18.902 1.00 97.81 287 THR A C 1
ATOM 2337 O O . THR A 1 287 ? -8.300 -9.449 18.387 1.00 97.81 287 THR A O 1
ATOM 2340 N N . TRP A 1 288 ? -10.454 -8.848 18.204 1.00 98.44 288 TRP A N 1
ATOM 2341 C CA . TRP A 1 288 ? -10.405 -8.552 16.774 1.00 98.44 288 TRP A CA 1
ATOM 2342 C C . TRP A 1 288 ? -11.159 -7.272 16.408 1.00 98.44 288 TRP A C 1
ATOM 2344 O O . TRP A 1 288 ? -12.093 -6.845 17.093 1.00 98.44 288 TRP A O 1
ATOM 2354 N N . TYR A 1 289 ? -10.787 -6.675 15.278 1.00 98.81 289 TYR A N 1
ATOM 2355 C CA . TYR A 1 289 ? -11.374 -5.458 14.723 1.00 98.81 289 TYR A CA 1
ATOM 2356 C C . TYR A 1 289 ? -11.631 -5.638 13.230 1.00 98.81 289 TYR A C 1
ATOM 2358 O O . TYR A 1 289 ? -10.765 -6.093 12.488 1.00 98.81 289 TYR A O 1
ATOM 2366 N N . PHE A 1 290 ? -12.819 -5.254 12.774 1.00 98.88 290 PHE A N 1
ATOM 2367 C CA . PHE A 1 290 ? -13.210 -5.319 11.373 1.00 98.88 290 PHE A CA 1
ATOM 2368 C C . PHE A 1 290 ? -13.656 -3.952 10.866 1.00 98.88 290 PHE A C 1
ATOM 2370 O O . PHE A 1 290 ? -14.508 -3.303 11.476 1.00 98.88 290 PHE A O 1
ATOM 2377 N N . PHE A 1 291 ? -13.137 -3.567 9.705 1.00 98.88 291 PHE A N 1
ATOM 2378 C CA . PHE A 1 291 ? -13.468 -2.354 8.974 1.00 98.88 291 PHE A CA 1
ATOM 2379 C C . PHE A 1 291 ? -13.851 -2.718 7.539 1.00 98.88 291 PHE A C 1
ATOM 2381 O O . PHE A 1 291 ? -13.171 -3.492 6.872 1.00 98.88 291 PHE A O 1
ATOM 2388 N N . ASN A 1 292 ? -14.934 -2.130 7.048 1.00 98.69 292 ASN A N 1
ATOM 2389 C CA . ASN A 1 292 ? -15.350 -2.211 5.657 1.00 98.69 292 ASN A CA 1
ATOM 2390 C C . ASN A 1 292 ? -15.699 -0.813 5.162 1.00 98.69 292 ASN A C 1
ATOM 2392 O O . ASN A 1 292 ? -16.608 -0.179 5.693 1.00 98.69 292 ASN A O 1
ATOM 2396 N N . TYR A 1 293 ? -15.036 -0.370 4.107 1.00 98.62 293 TYR A N 1
ATOM 2397 C CA . TYR A 1 293 ? -15.350 0.874 3.433 1.00 98.62 293 TYR A CA 1
ATOM 2398 C C . TYR A 1 293 ? -15.911 0.614 2.043 1.00 98.62 293 TYR A C 1
ATOM 2400 O O . TYR A 1 293 ? -15.335 -0.144 1.266 1.00 98.62 293 TYR A O 1
ATOM 2408 N N . GLN A 1 294 ? -17.012 1.286 1.718 1.00 97.75 294 GLN A N 1
ATOM 2409 C CA . GLN A 1 294 ? -17.539 1.350 0.360 1.00 97.75 294 GLN A CA 1
ATOM 2410 C C . GLN A 1 294 ? -18.360 2.630 0.180 1.00 97.75 294 GLN A C 1
ATOM 2412 O O . GLN A 1 294 ? -19.200 2.952 1.022 1.00 97.75 294 GLN A O 1
ATOM 2417 N N . ARG A 1 295 ? -18.160 3.343 -0.940 1.00 94.94 295 ARG A N 1
ATOM 2418 C CA . ARG A 1 295 ? -18.980 4.506 -1.350 1.00 94.94 295 ARG A CA 1
ATOM 2419 C C . ARG A 1 295 ? -19.202 5.543 -0.237 1.00 94.94 295 ARG A C 1
ATOM 2421 O O . ARG A 1 295 ? -20.330 5.961 0.018 1.00 94.94 295 ARG A O 1
ATOM 2428 N N . GLY A 1 296 ? -18.137 5.945 0.453 1.00 97.00 296 GLY A N 1
ATOM 2429 C CA . GLY A 1 296 ? -18.252 6.957 1.505 1.00 97.00 296 GLY A CA 1
ATOM 2430 C C . GLY A 1 296 ? -18.763 6.443 2.849 1.00 97.00 296 GLY A C 1
ATOM 2431 O O . GLY A 1 296 ? -18.956 7.239 3.762 1.00 97.00 296 GLY A O 1
ATOM 2432 N N . ILE A 1 297 ? -18.989 5.140 3.014 1.00 98.19 297 ILE A N 1
ATOM 2433 C CA . ILE A 1 297 ? -19.457 4.574 4.280 1.00 98.19 297 ILE A CA 1
ATOM 2434 C C . ILE A 1 297 ? -18.386 3.645 4.838 1.00 98.19 297 ILE A C 1
ATOM 2436 O O . ILE A 1 297 ? -18.140 2.581 4.276 1.00 98.19 297 ILE A O 1
ATOM 2440 N N . MET A 1 298 ? -17.793 4.039 5.964 1.00 98.81 298 MET A N 1
ATOM 2441 C CA . MET A 1 298 ? -16.925 3.192 6.779 1.00 98.81 298 MET A CA 1
ATOM 2442 C C . MET A 1 298 ? -17.757 2.467 7.838 1.00 98.81 298 MET A C 1
ATOM 2444 O O . MET A 1 298 ? -18.301 3.079 8.752 1.00 98.81 298 MET A O 1
ATOM 2448 N N . GLN A 1 299 ? -17.880 1.155 7.732 1.00 98.75 299 GLN A N 1
ATOM 2449 C CA . GLN A 1 299 ? -18.545 0.317 8.723 1.00 98.75 299 GLN A CA 1
ATOM 2450 C C . GLN A 1 299 ? -17.488 -0.377 9.570 1.00 98.75 299 GLN A C 1
ATOM 2452 O O . GLN A 1 299 ? -16.603 -1.018 9.012 1.00 98.75 299 GLN A O 1
ATOM 2457 N N . ALA A 1 300 ? -17.599 -0.300 10.894 1.00 98.88 300 ALA A N 1
ATOM 2458 C CA . ALA A 1 300 ? -16.658 -0.960 11.795 1.00 98.88 300 ALA A CA 1
ATOM 2459 C C . ALA A 1 300 ? -17.365 -1.739 12.908 1.00 98.88 300 ALA A C 1
ATOM 2461 O O . ALA A 1 300 ? -18.452 -1.359 13.343 1.00 98.88 300 ALA A O 1
ATOM 2462 N N . ILE A 1 301 ? -16.774 -2.848 13.343 1.00 98.81 301 ILE A N 1
ATOM 2463 C CA . ILE A 1 301 ? -17.225 -3.657 14.485 1.00 98.81 301 ILE A CA 1
ATOM 2464 C C . ILE A 1 301 ? -16.028 -4.408 15.072 1.00 98.81 301 ILE A C 1
ATOM 2466 O O . ILE A 1 301 ? -15.084 -4.716 14.351 1.00 98.81 301 ILE A O 1
ATOM 2470 N N . SER A 1 302 ? -16.069 -4.704 16.363 1.00 98.75 302 SER A N 1
ATOM 2471 C CA . SER A 1 302 ? -15.026 -5.436 17.084 1.00 98.75 302 SER A CA 1
ATOM 2472 C C . SER A 1 302 ? -15.646 -6.432 18.067 1.00 98.75 302 SER A C 1
ATOM 2474 O O . SER A 1 302 ? -16.833 -6.319 18.393 1.00 98.75 302 SER A O 1
ATOM 2476 N N . SER A 1 303 ? -14.858 -7.386 18.566 1.00 98.50 303 SER A N 1
ATOM 2477 C CA . SER A 1 303 ? -15.204 -8.122 19.791 1.00 98.50 303 SER A CA 1
ATOM 2478 C C . SER A 1 303 ? -15.169 -7.248 21.049 1.00 98.50 303 SER A C 1
ATOM 2480 O O . SER A 1 303 ? -15.772 -7.615 22.054 1.00 98.50 303 SER A O 1
ATOM 2482 N N . VAL A 1 304 ? -14.520 -6.081 21.000 1.00 98.44 304 VAL A N 1
ATOM 2483 C CA . VAL A 1 304 ? -14.422 -5.137 22.118 1.00 98.44 304 VAL A CA 1
ATOM 2484 C C . VAL A 1 304 ? -15.681 -4.269 22.194 1.00 98.44 304 VAL A C 1
ATOM 2486 O O . VAL A 1 304 ? -15.937 -3.436 21.319 1.00 98.44 304 VAL A O 1
ATOM 2489 N N . GLU A 1 305 ? -16.472 -4.423 23.260 1.00 98.06 305 GLU A N 1
ATOM 2490 C CA . GLU A 1 305 ? -17.747 -3.699 23.388 1.00 98.06 305 GLU A CA 1
ATOM 2491 C C . GLU A 1 305 ? -17.560 -2.186 23.540 1.00 98.06 305 GLU A C 1
ATOM 2493 O O . GLU A 1 305 ? -18.353 -1.424 22.988 1.00 98.06 305 GLU A O 1
ATOM 2498 N N . ASP A 1 306 ? -16.486 -1.728 24.186 1.00 98.25 306 ASP A N 1
ATOM 2499 C CA . ASP A 1 306 ? -16.179 -0.297 24.306 1.00 98.25 306 ASP A CA 1
ATOM 2500 C C . ASP A 1 306 ? -15.930 0.354 22.938 1.00 98.25 306 ASP A C 1
ATOM 2502 O O . ASP A 1 306 ? -16.378 1.474 22.683 1.00 98.25 306 ASP A O 1
ATOM 2506 N N . PHE A 1 307 ? -15.289 -0.366 22.010 1.00 98.69 307 PHE A N 1
ATOM 2507 C CA . PHE A 1 307 ? -15.096 0.090 20.632 1.00 98.69 307 PHE A CA 1
ATOM 2508 C C . PHE A 1 307 ? -16.444 0.233 19.909 1.00 98.69 307 PHE A C 1
ATOM 2510 O O . PHE A 1 307 ? -16.724 1.258 19.279 1.00 98.69 307 PHE A O 1
ATOM 2517 N N . ASN A 1 308 ? -17.317 -0.769 20.043 1.00 98.69 308 ASN A N 1
ATOM 2518 C CA . ASN A 1 308 ? -18.652 -0.752 19.444 1.00 98.69 308 ASN A CA 1
ATOM 2519 C C . ASN A 1 308 ? -19.527 0.361 20.042 1.00 98.69 308 ASN A C 1
ATOM 2521 O O . ASN A 1 308 ? -20.238 1.060 19.313 1.00 98.69 308 ASN A O 1
ATOM 2525 N N . THR A 1 309 ? -19.460 0.544 21.359 1.00 98.50 309 THR A N 1
ATOM 2526 C CA . THR A 1 309 ? -20.192 1.568 22.110 1.00 98.50 309 THR A CA 1
ATOM 2527 C C . THR A 1 309 ? -19.738 2.963 21.709 1.00 98.50 309 THR A C 1
ATOM 2529 O O . THR A 1 309 ? -20.581 3.792 21.370 1.00 98.50 309 THR A O 1
ATOM 2532 N N . ALA A 1 310 ? -18.429 3.201 21.578 1.00 98.38 310 ALA A N 1
ATOM 2533 C CA . ALA A 1 310 ? -17.899 4.475 21.094 1.00 98.38 310 ALA A CA 1
ATOM 2534 C C . ALA A 1 310 ? -18.487 4.870 19.725 1.00 98.38 310 ALA A C 1
ATOM 2536 O O . ALA A 1 310 ? -18.860 6.028 19.504 1.00 98.38 310 ALA A O 1
ATOM 2537 N N . ILE A 1 311 ? -18.647 3.907 18.809 1.00 98.38 311 ILE A N 1
ATOM 2538 C CA . ILE A 1 311 ? -19.301 4.148 17.516 1.00 98.38 311 ILE A CA 1
ATOM 2539 C C . ILE A 1 311 ? -20.789 4.467 17.709 1.00 98.38 311 ILE A C 1
ATOM 2541 O O . ILE A 1 311 ? -21.270 5.451 17.142 1.00 98.38 311 ILE A O 1
ATOM 2545 N N . LYS A 1 312 ? -21.518 3.660 18.498 1.00 97.50 312 LYS A N 1
ATOM 2546 C CA . LYS A 1 312 ? -22.965 3.812 18.764 1.00 97.50 312 LYS A CA 1
ATOM 2547 C C . LYS A 1 312 ? -23.312 5.141 19.442 1.00 97.50 312 LYS A C 1
ATOM 2549 O O . LYS A 1 312 ? -24.353 5.712 19.121 1.00 97.50 312 LYS A O 1
ATOM 2554 N N . GLU A 1 313 ? -22.456 5.645 20.321 1.00 97.50 313 GLU A N 1
ATOM 2555 C CA . GLU A 1 313 ? -22.695 6.861 21.109 1.00 97.50 313 GLU A CA 1
ATOM 2556 C C . GLU A 1 313 ? -22.199 8.137 20.425 1.00 97.50 313 GLU A C 1
ATOM 2558 O O . GLU A 1 313 ? -22.704 9.229 20.697 1.00 97.50 313 GLU A O 1
ATOM 2563 N N . THR A 1 314 ? -21.257 8.030 19.480 1.00 98.06 314 THR A N 1
ATOM 2564 C CA . THR A 1 314 ? -20.810 9.202 18.717 1.00 98.06 314 THR A CA 1
ATOM 2565 C C . THR A 1 314 ? -21.989 9.814 17.963 1.00 98.06 314 THR A C 1
ATOM 2567 O O . THR A 1 314 ? -22.659 9.128 17.195 1.00 98.06 314 THR A O 1
ATOM 2570 N N . LYS A 1 315 ? -22.250 11.111 18.147 1.00 97.06 315 LYS A N 1
ATOM 2571 C CA . LYS A 1 315 ? -23.378 11.808 17.507 1.00 97.06 315 LYS A CA 1
ATOM 2572 C C . LYS A 1 315 ? -23.276 11.797 15.977 1.00 97.06 315 LYS A C 1
ATOM 2574 O O . LYS A 1 315 ? -22.185 11.835 15.414 1.00 97.06 315 LYS A O 1
ATOM 2579 N N . SER A 1 316 ? -24.426 11.790 15.298 1.00 94.69 316 SER A N 1
ATOM 2580 C CA . SER A 1 316 ? -24.525 11.678 13.829 1.00 94.69 316 SER A CA 1
ATOM 2581 C C . SER A 1 316 ? -23.723 12.742 13.062 1.00 94.69 316 SER A C 1
ATOM 2583 O O . SER A 1 316 ? -23.135 12.439 12.027 1.00 94.69 316 SER A O 1
ATOM 2585 N N . ASP A 1 317 ? -23.643 13.973 13.573 1.00 95.38 317 ASP A N 1
ATOM 2586 C CA . ASP A 1 317 ? -22.842 15.054 12.987 1.00 95.38 317 ASP A CA 1
ATOM 2587 C C . ASP A 1 317 ? -21.332 14.791 13.097 1.00 95.38 317 ASP A C 1
ATOM 2589 O O . ASP A 1 317 ? -20.588 15.084 12.165 1.00 95.38 317 ASP A O 1
ATOM 2593 N N . LYS A 1 318 ? -20.886 14.182 14.202 1.00 97.25 318 LYS A N 1
ATOM 2594 C CA . LYS A 1 318 ? -19.486 13.801 14.445 1.00 97.25 318 LYS A CA 1
ATOM 2595 C C . LYS A 1 318 ? -19.063 12.541 13.695 1.00 97.25 318 LYS A C 1
ATOM 2597 O O . LYS A 1 318 ? -17.871 12.332 13.504 1.00 97.25 318 LYS A O 1
ATOM 2602 N N . ARG A 1 319 ? -20.019 11.730 13.229 1.00 96.94 319 ARG A N 1
ATOM 2603 C CA . ARG A 1 319 ? -19.745 10.575 12.359 1.00 96.94 319 ARG A CA 1
ATOM 2604 C C . ARG A 1 319 ? -19.446 10.952 10.915 1.00 96.94 319 ARG A C 1
ATOM 2606 O O . ARG A 1 319 ? -19.010 10.091 10.157 1.00 96.94 319 ARG A O 1
ATOM 2613 N N . LYS A 1 320 ? -19.697 12.203 10.519 1.00 97.38 320 LYS A N 1
ATOM 2614 C CA . LYS A 1 320 ? -19.566 12.679 9.139 1.00 97.38 320 LYS A CA 1
ATOM 2615 C C . LYS A 1 320 ? -18.306 13.518 8.970 1.00 97.38 320 LYS A C 1
ATOM 2617 O O . LYS A 1 320 ? -18.046 14.426 9.757 1.00 97.38 320 LYS A O 1
ATOM 2622 N N . LEU A 1 321 ? -17.571 13.264 7.894 1.00 96.69 321 LEU A N 1
ATOM 2623 C CA . LEU A 1 321 ? -16.479 14.130 7.468 1.00 96.69 321 LEU A CA 1
ATOM 2624 C C . LEU A 1 321 ? -17.053 15.293 6.654 1.00 96.69 321 LEU A C 1
ATOM 2626 O O . LEU A 1 321 ? -17.853 15.090 5.736 1.00 96.69 321 LEU A O 1
ATOM 2630 N N . LYS A 1 322 ? -16.629 16.520 6.964 1.00 94.25 322 LYS A N 1
ATOM 2631 C CA . LYS A 1 322 ? -16.936 17.682 6.123 1.00 94.25 322 LYS A CA 1
ATOM 2632 C C . LYS A 1 322 ? -16.073 17.614 4.868 1.00 94.25 322 LYS A C 1
ATOM 2634 O O . LYS A 1 322 ? -14.857 17.739 4.963 1.00 94.25 322 LYS A O 1
ATOM 2639 N N . VAL A 1 323 ? -16.710 17.446 3.714 1.00 94.06 323 VAL A N 1
ATOM 2640 C CA . VAL A 1 323 ? -16.034 17.393 2.412 1.00 94.06 323 VAL A CA 1
ATOM 2641 C C . VAL A 1 323 ? -16.448 18.582 1.535 1.00 94.06 323 VAL A C 1
ATOM 2643 O O . VAL A 1 323 ? -17.586 19.052 1.652 1.00 94.06 323 VAL A O 1
ATOM 2646 N N . PRO A 1 324 ? -15.560 19.092 0.662 1.00 92.50 324 PRO A N 1
ATOM 2647 C CA . PRO A 1 324 ? -15.914 20.099 -0.334 1.00 92.50 324 PRO A CA 1
ATOM 2648 C C . PRO A 1 324 ? -17.055 19.647 -1.255 1.00 92.50 324 PRO A C 1
ATOM 2650 O O . PRO A 1 324 ? -17.254 18.456 -1.505 1.00 92.50 324 PRO A O 1
ATOM 2653 N N . ARG A 1 325 ? -17.795 20.615 -1.810 1.00 90.56 325 ARG A N 1
ATOM 2654 C CA . ARG A 1 325 ? -18.881 20.341 -2.761 1.00 90.56 325 ARG A CA 1
ATOM 2655 C C . ARG A 1 325 ? -18.342 19.573 -3.974 1.00 90.56 325 ARG A C 1
ATOM 2657 O O . ARG A 1 325 ? -17.353 19.983 -4.569 1.00 90.56 325 ARG A O 1
ATOM 2664 N N . GLY A 1 326 ? -19.024 18.491 -4.348 1.00 88.69 326 GLY A N 1
ATOM 2665 C CA . GLY A 1 326 ? -18.656 17.645 -5.489 1.00 88.69 326 GLY A CA 1
ATOM 2666 C C . GLY A 1 326 ? -17.756 16.457 -5.142 1.00 88.69 326 GLY A C 1
ATOM 2667 O O . GLY A 1 326 ? -17.573 15.592 -5.990 1.00 88.69 326 GLY A O 1
ATOM 2668 N N . GLN A 1 327 ? -17.243 16.368 -3.911 1.00 91.62 327 GLN A N 1
ATOM 2669 C CA . GLN A 1 327 ? -16.523 15.182 -3.448 1.00 91.62 327 GLN A CA 1
ATOM 2670 C C . GLN A 1 327 ? -17.462 14.158 -2.803 1.00 91.62 327 GLN A C 1
ATOM 2672 O O . GLN A 1 327 ? -18.511 14.512 -2.259 1.00 91.62 327 GLN A O 1
ATOM 2677 N N . THR A 1 328 ? -17.057 12.886 -2.828 1.00 92.06 328 THR A N 1
ATOM 2678 C CA . THR A 1 328 ? -17.778 11.783 -2.182 1.00 92.06 328 THR A CA 1
ATOM 2679 C C . THR A 1 328 ? -17.956 12.074 -0.687 1.00 92.06 328 THR A C 1
ATOM 2681 O O . THR A 1 328 ? -16.949 12.241 0.010 1.00 92.06 328 THR A O 1
ATOM 2684 N N . PRO A 1 329 ? -19.201 12.140 -0.172 1.00 95.56 329 PRO A N 1
ATOM 2685 C CA . PRO A 1 329 ? -19.459 12.269 1.258 1.00 95.56 329 PRO A CA 1
ATOM 2686 C C . PRO A 1 329 ? -18.828 11.119 2.032 1.00 95.56 329 PRO A C 1
ATOM 2688 O O . PRO A 1 329 ? -18.709 10.015 1.507 1.00 95.56 329 PRO A O 1
ATOM 2691 N N . TYR A 1 330 ? -18.476 11.353 3.292 1.00 98.12 330 TYR A N 1
ATOM 2692 C CA . TYR A 1 330 ? -17.967 10.292 4.149 1.00 98.12 330 TYR A CA 1
ATOM 2693 C C . TYR A 1 330 ? -18.674 10.270 5.498 1.00 98.12 330 TYR A C 1
ATOM 2695 O O . TYR A 1 330 ? -18.847 11.308 6.141 1.00 98.12 330 TYR A O 1
ATOM 2703 N N . GLN A 1 331 ? -19.042 9.072 5.942 1.00 98.19 331 GLN A N 1
ATOM 2704 C CA . GLN A 1 331 ? -19.484 8.806 7.301 1.00 98.19 331 GLN A CA 1
ATOM 2705 C C . GLN A 1 331 ? -18.991 7.448 7.788 1.00 98.19 331 GLN A C 1
ATOM 2707 O O . GLN A 1 331 ? -18.817 6.528 6.987 1.00 98.19 331 GLN A O 1
ATOM 2712 N N . PHE A 1 332 ? -18.847 7.299 9.101 1.00 98.69 332 PHE A N 1
ATOM 2713 C CA . PHE A 1 332 ? -18.663 5.988 9.711 1.00 98.69 332 PHE A CA 1
ATOM 2714 C C . PHE A 1 332 ? -19.890 5.532 10.509 1.00 98.69 332 PHE A C 1
ATOM 2716 O O . PHE A 1 332 ? -20.681 6.343 10.994 1.00 98.69 332 PHE A O 1
ATOM 2723 N N . MET A 1 333 ? -20.070 4.221 10.644 1.00 98.50 333 MET A N 1
ATOM 2724 C CA . MET A 1 333 ? -21.162 3.612 11.404 1.00 98.50 333 MET A CA 1
ATOM 2725 C C . MET A 1 333 ? -20.786 2.222 11.923 1.00 98.50 333 MET A C 1
ATOM 2727 O O . MET A 1 333 ? -19.787 1.635 11.509 1.00 98.50 333 MET A O 1
ATOM 2731 N N . LEU A 1 334 ? -21.606 1.685 12.827 1.00 98.38 334 LEU A N 1
ATOM 2732 C CA . LEU A 1 334 ? -21.430 0.325 13.321 1.00 98.38 334 LEU A CA 1
ATOM 2733 C C . LEU A 1 334 ? -21.761 -0.685 12.208 1.00 98.38 334 LEU A C 1
ATOM 2735 O O . LEU A 1 334 ? -22.750 -0.527 11.490 1.00 98.38 334 LEU A O 1
ATOM 2739 N N . SER A 1 335 ? -20.925 -1.709 12.074 1.00 98.31 335 SER A N 1
ATOM 2740 C CA . SER A 1 335 ? -21.125 -2.845 11.173 1.00 98.31 335 SER A CA 1
ATOM 2741 C C . SER A 1 335 ? -21.927 -3.964 11.857 1.00 98.31 335 SER A C 1
ATOM 2743 O O . SER A 1 335 ? -22.486 -3.792 12.937 1.00 98.31 335 SER A O 1
ATOM 2745 N N . THR A 1 336 ? -21.990 -5.136 11.227 1.00 97.56 336 THR A N 1
ATOM 2746 C CA . THR A 1 336 ? -22.598 -6.344 11.801 1.00 97.56 336 THR A CA 1
ATOM 2747 C C . THR A 1 336 ? -21.596 -7.489 11.823 1.00 97.56 336 THR A C 1
ATOM 2749 O O . THR A 1 336 ? -20.803 -7.645 10.891 1.00 97.56 336 THR A O 1
ATOM 2752 N N . SER A 1 337 ? -21.681 -8.360 12.830 1.00 96.00 337 SER A N 1
ATOM 2753 C CA . SER A 1 337 ? -20.823 -9.550 12.908 1.00 96.00 337 SER A CA 1
ATOM 2754 C C . SER A 1 337 ? -21.044 -10.485 11.718 1.00 96.00 337 SER A C 1
ATOM 2756 O O . SER A 1 337 ? -20.119 -11.161 11.288 1.00 96.00 337 SER A O 1
ATOM 2758 N N . ARG A 1 338 ? -22.254 -10.496 11.134 1.00 97.50 338 ARG A N 1
ATOM 2759 C CA . ARG A 1 338 ? -22.547 -11.249 9.905 1.00 97.50 338 ARG A CA 1
ATOM 2760 C C . ARG A 1 338 ? -21.654 -10.802 8.749 1.00 97.50 338 ARG A C 1
ATOM 2762 O O . ARG A 1 338 ? -21.137 -11.654 8.042 1.00 97.50 338 ARG A O 1
ATOM 2769 N N . LYS A 1 339 ? -21.463 -9.492 8.567 1.00 97.19 339 LYS A N 1
ATOM 2770 C CA . LYS A 1 339 ? -20.635 -8.951 7.481 1.00 97.19 339 LYS A CA 1
ATOM 2771 C C . LYS A 1 339 ? -19.165 -9.343 7.638 1.00 97.19 339 LYS A C 1
ATOM 2773 O O . LYS A 1 339 ? -18.568 -9.787 6.664 1.00 97.19 339 LYS A O 1
ATOM 2778 N N . MET A 1 340 ? -18.635 -9.257 8.860 1.00 97.19 340 MET A N 1
ATOM 2779 C CA . MET A 1 340 ? -17.292 -9.748 9.193 1.00 97.19 340 MET A CA 1
ATOM 2780 C C . MET A 1 340 ? -17.160 -11.252 8.898 1.00 97.19 340 MET A C 1
ATOM 2782 O O . MET A 1 340 ? -16.266 -11.653 8.163 1.00 97.19 340 MET A O 1
ATOM 2786 N N . LYS A 1 341 ? -18.095 -12.086 9.375 1.00 96.75 341 LYS A N 1
ATOM 2787 C CA . LYS A 1 341 ? -18.043 -13.544 9.160 1.00 96.75 341 LYS A CA 1
ATOM 2788 C C . LYS A 1 341 ? -18.110 -13.925 7.680 1.00 96.75 341 LYS A C 1
ATOM 2790 O O . LYS A 1 341 ? -17.415 -14.838 7.254 1.00 96.75 341 LYS A O 1
ATOM 2795 N N . THR A 1 342 ? -18.932 -13.229 6.891 1.00 96.06 342 THR A N 1
ATOM 2796 C CA . THR A 1 342 ? -18.983 -13.425 5.434 1.00 96.06 342 THR A CA 1
ATOM 2797 C C . THR A 1 342 ? -17.650 -13.078 4.774 1.00 96.06 342 THR A C 1
ATOM 2799 O O . THR A 1 342 ? -17.232 -13.784 3.863 1.00 96.06 342 THR A O 1
ATOM 2802 N N . PHE A 1 343 ? -16.987 -12.008 5.224 1.00 96.06 343 PHE A N 1
ATOM 2803 C CA . PHE A 1 343 ? -15.663 -11.643 4.732 1.00 96.06 343 PHE A CA 1
ATOM 2804 C C . PHE A 1 343 ? -14.635 -12.734 5.051 1.00 96.06 343 PHE A C 1
ATOM 2806 O O . PHE A 1 343 ? -14.001 -13.227 4.126 1.00 96.06 343 PHE A O 1
ATOM 2813 N N . LEU A 1 344 ? -14.539 -13.191 6.302 1.00 95.75 344 LEU A N 1
ATOM 2814 C CA . LEU A 1 344 ? -13.581 -14.235 6.687 1.00 95.75 344 LEU A CA 1
ATOM 2815 C C . LEU A 1 344 ? -13.810 -15.557 5.951 1.00 95.75 344 LEU A C 1
ATOM 2817 O O . LEU A 1 344 ? -12.870 -16.102 5.386 1.00 95.75 344 LEU A O 1
ATOM 2821 N N . ARG A 1 345 ? -15.065 -16.015 5.851 1.00 94.12 345 ARG A N 1
ATOM 2822 C CA . ARG A 1 345 ? -15.402 -17.239 5.105 1.00 94.12 345 ARG A CA 1
ATOM 2823 C C . ARG A 1 345 ? -14.929 -17.184 3.657 1.00 94.12 345 ARG A C 1
ATOM 2825 O O . ARG A 1 345 ? -14.499 -18.180 3.102 1.00 94.12 345 ARG A O 1
ATOM 2832 N N . SER A 1 346 ? -14.971 -16.004 3.046 1.00 90.38 346 SER A N 1
ATOM 2833 C CA . SER A 1 346 ? -14.522 -15.849 1.666 1.00 90.38 346 SER A CA 1
ATOM 2834 C C . SER A 1 346 ? -13.007 -16.040 1.483 1.00 90.38 346 SER A C 1
ATOM 2836 O O . SER A 1 346 ? -12.568 -16.120 0.340 1.00 90.38 346 SER A O 1
ATOM 2838 N N . PHE A 1 347 ? -12.219 -16.085 2.565 1.00 86.56 347 PHE A N 1
ATOM 2839 C CA . PHE A 1 347 ? -10.800 -16.449 2.542 1.00 86.56 347 PHE A CA 1
ATOM 2840 C C . PHE A 1 347 ? -10.557 -17.935 2.813 1.00 86.56 347 PHE A C 1
ATOM 2842 O O . PHE A 1 347 ? -9.541 -18.441 2.359 1.00 86.56 347 PHE A O 1
ATOM 2849 N N . GLU A 1 348 ? -11.470 -18.634 3.494 1.00 82.12 348 GLU A N 1
ATOM 2850 C CA . GLU A 1 348 ? -11.395 -20.097 3.657 1.00 82.12 348 GLU A CA 1
ATOM 2851 C C . GLU A 1 348 ? -11.482 -20.799 2.292 1.00 82.12 348 GLU A C 1
ATOM 2853 O O . GLU A 1 348 ? -10.818 -21.797 2.070 1.00 82.12 348 GLU A O 1
ATOM 2858 N N . ASP A 1 349 ? -12.223 -20.221 1.339 1.00 70.19 349 ASP A N 1
ATOM 2859 C CA . ASP A 1 349 ? -12.313 -20.718 -0.042 1.00 70.19 349 ASP A CA 1
ATOM 2860 C C . ASP A 1 349 ? -11.019 -20.501 -0.876 1.00 70.19 349 ASP A C 1
ATOM 2862 O O . ASP A 1 349 ? -10.989 -20.853 -2.059 1.00 70.19 349 ASP A O 1
ATOM 2866 N N . LEU A 1 350 ? -9.988 -19.844 -0.318 1.00 61.75 350 LEU A N 1
ATOM 2867 C CA . LEU A 1 350 ? -8.711 -19.557 -0.994 1.00 61.75 350 LEU A CA 1
ATOM 2868 C C . LEU A 1 350 ? -7.587 -20.535 -0.630 1.00 61.75 350 LEU A C 1
ATOM 2870 O O . LEU A 1 350 ? -6.594 -20.573 -1.361 1.00 61.75 350 LEU A O 1
ATOM 2874 N N . GLU A 1 351 ? -7.727 -21.238 0.494 1.00 53.84 351 GLU A N 1
ATOM 2875 C CA . GLU A 1 351 ? -6.805 -22.270 0.992 1.00 53.84 351 GLU A CA 1
ATOM 2876 C C . GLU A 1 351 ? -7.222 -23.649 0.465 1.00 53.84 351 GLU A C 1
ATOM 2878 O O . GLU A 1 351 ? -6.310 -24.428 0.100 1.00 53.84 351 GLU A O 1
#